Protein AF-A0A970ZTR5-F1 (afdb_monomer_lite)

Sequence (279 aa):
MRFYRASGAMVVERVARQQRYSVKLWQFEMLARFDGTETFEGVAKEVYRLQPGGFTAMGLLNFYHWLYTEDLVLCECESIFELAGETEDGEETSAPARAAERPWWSDPRVVRGAKIAAAIVFSLSVFRLVYITAPILEPPVGRLQAAVQKIFRQSEAGVSHGELARAAEEPVVEKVSLAAKVDAAPSSRASVPEAPATPEDPSSSSPVDAETTQSAPTEEAASRDGGDIRSIETLRVQLEECRIRRDEFYLQNDEEGYRREVHRMTRLAKEIGDIENRL

Foldseek 3Di:
DDWDADPNFIWDADVVVRDIDTDQPLLVQLVVPPPVPDDSVRSNVVSCVVPPPSDDPLLSVVSVVVCVVVVVDDPPPVPPPPPPDPPPDDDDDDDDDDPDPPPPCPPVVNVVVVVVVVVVVVVVVVVVVCVVCVVVVDPPVVVVVVVVVVVVVVVVPDDPPDDDDDDDDDDDDDDDDDDDDDDDDDDDDDDDDDDDDDDDDDDDDDDDDDDDDDDDDDDDPDDVPPVLVVVLVVLVVVLVVLVVQLVVCVSVVPPVSNVVSVVVNVVSVVVSVVSVVVD

Structure (mmCIF, N/CA/C/O backbone):
data_AF-A0A970ZTR5-F1
#
_entry.id   AF-A0A970ZTR5-F1
#
loop_
_atom_site.group_PDB
_atom_site.id
_atom_site.type_symbol
_atom_site.label_atom_id
_atom_site.label_alt_id
_atom_site.label_comp_id
_atom_site.label_asym_id
_atom_site.label_entity_id
_atom_site.label_seq_id
_atom_site.pdbx_PDB_ins_code
_atom_site.Cartn_x
_atom_site.Cartn_y
_atom_site.Cartn_z
_atom_site.occupancy
_atom_site.B_iso_or_equiv
_atom_site.auth_seq_id
_atom_site.auth_comp_id
_atom_site.auth_asym_id
_atom_site.auth_atom_id
_atom_site.pdbx_PDB_model_num
ATOM 1 N N . MET A 1 1 ? -11.405 4.161 -14.779 1.00 88.69 1 MET A N 1
ATOM 2 C CA . MET A 1 1 ? -11.626 5.136 -13.681 1.00 88.69 1 MET A CA 1
ATOM 3 C C . MET A 1 1 ? -12.057 6.474 -14.269 1.00 88.69 1 MET A C 1
ATOM 5 O O . MET A 1 1 ? -11.914 6.644 -15.474 1.00 88.69 1 MET A O 1
ATOM 9 N N . ARG A 1 2 ? -12.621 7.392 -13.475 1.00 93.50 2 ARG A N 1
ATOM 10 C CA . ARG A 1 2 ? -12.891 8.776 -13.903 1.00 93.50 2 ARG A CA 1
ATOM 11 C C . ARG A 1 2 ? -11.950 9.730 -13.179 1.00 93.50 2 ARG A C 1
ATOM 13 O O . ARG A 1 2 ? -11.704 9.551 -11.992 1.00 93.50 2 ARG A O 1
ATOM 20 N N . PHE A 1 3 ? -11.460 10.734 -13.894 1.00 94.75 3 PHE A N 1
ATOM 21 C CA . PHE A 1 3 ? -10.534 11.731 -13.370 1.00 94.75 3 PHE A CA 1
ATOM 22 C C . PHE A 1 3 ? -11.159 13.113 -13.499 1.00 94.75 3 PHE A C 1
ATOM 24 O O . PHE A 1 3 ? -11.667 13.461 -14.565 1.00 94.75 3 PHE A O 1
ATOM 31 N N . TYR A 1 4 ? -11.132 13.899 -12.430 1.00 95.38 4 TYR A N 1
ATOM 32 C CA . TYR A 1 4 ? -11.574 15.289 -12.466 1.00 95.38 4 TYR A CA 1
ATOM 33 C C . TYR A 1 4 ? -10.854 16.113 -11.402 1.00 95.38 4 TYR A C 1
ATOM 35 O O . TYR A 1 4 ? -10.314 15.590 -10.427 1.00 95.38 4 TYR A O 1
ATOM 43 N N . ARG A 1 5 ? -10.839 17.431 -11.600 1.00 95.44 5 ARG A N 1
ATOM 44 C CA . ARG A 1 5 ? -10.239 18.376 -10.660 1.00 95.44 5 ARG A CA 1
ATOM 45 C C . ARG A 1 5 ? -11.323 18.927 -9.739 1.00 95.44 5 ARG A C 1
ATOM 47 O O . ARG A 1 5 ? -12.305 19.480 -10.224 1.00 95.44 5 ARG A O 1
ATOM 54 N N . ALA A 1 6 ? -11.142 18.789 -8.429 1.00 94.19 6 ALA A N 1
ATOM 55 C CA . ALA A 1 6 ? -12.054 19.322 -7.419 1.00 94.19 6 ALA A CA 1
ATOM 56 C C . ALA A 1 6 ? -11.251 20.089 -6.365 1.00 94.19 6 ALA A C 1
ATOM 58 O O . ALA A 1 6 ? -10.284 19.566 -5.818 1.00 94.19 6 ALA A O 1
ATOM 59 N N . SER A 1 7 ? -11.627 21.345 -6.107 1.00 92.44 7 SER A N 1
ATOM 60 C CA . SER A 1 7 ? -10.988 22.194 -5.084 1.00 92.44 7 SER A CA 1
ATOM 61 C C . SER A 1 7 ? -9.461 22.299 -5.218 1.00 92.44 7 SER A C 1
ATOM 63 O O . SER A 1 7 ? -8.732 22.309 -4.233 1.00 92.44 7 SER A O 1
ATOM 65 N N . GLY A 1 8 ? -8.956 22.326 -6.456 1.00 90.94 8 GLY A N 1
ATOM 66 C CA . GLY A 1 8 ? -7.520 22.396 -6.743 1.00 90.94 8 GLY A CA 1
ATOM 67 C C . GLY A 1 8 ? -6.772 21.059 -6.671 1.00 90.94 8 GLY A C 1
ATOM 68 O O . GLY A 1 8 ? -5.688 20.979 -7.248 1.00 90.94 8 GLY A O 1
ATOM 69 N N . ALA A 1 9 ? -7.360 20.016 -6.080 1.00 93.44 9 ALA A N 1
ATOM 70 C CA . ALA A 1 9 ? -6.810 18.663 -6.029 1.00 93.44 9 ALA A CA 1
ATOM 71 C C . ALA A 1 9 ? -7.290 17.799 -7.210 1.00 93.44 9 ALA A C 1
ATOM 73 O O . ALA A 1 9 ? -8.360 18.031 -7.786 1.00 93.44 9 ALA A O 1
ATOM 74 N N . MET A 1 10 ? -6.492 16.792 -7.573 1.00 96.12 10 MET A N 1
ATOM 75 C CA . MET A 1 10 ? -6.888 15.772 -8.543 1.00 96.12 10 MET A CA 1
ATOM 76 C C . MET A 1 10 ? -7.633 14.659 -7.814 1.00 96.12 10 MET A C 1
ATOM 78 O O . MET A 1 10 ? -7.123 14.096 -6.847 1.00 96.12 10 MET A O 1
ATOM 82 N N . VAL A 1 11 ? -8.843 14.349 -8.273 1.00 95.88 11 VAL A N 1
ATOM 83 C CA . VAL A 1 11 ? -9.680 13.298 -7.695 1.00 95.88 11 VAL A CA 1
ATOM 84 C C . VAL A 1 11 ? -9.866 12.181 -8.712 1.00 95.88 11 VAL A C 1
ATOM 86 O O . VAL A 1 11 ? -10.195 12.420 -9.877 1.00 95.88 11 VAL A O 1
ATOM 89 N N . VAL A 1 12 ? -9.658 10.951 -8.250 1.00 94.44 12 VAL A N 1
ATOM 90 C CA . VAL A 1 12 ? -9.913 9.722 -9.002 1.00 94.44 12 VAL A CA 1
ATOM 91 C C . VAL A 1 12 ? -11.167 9.074 -8.442 1.00 94.44 12 VAL A C 1
ATOM 93 O O . VAL A 1 12 ? -11.228 8.759 -7.256 1.00 94.44 12 VAL A O 1
ATOM 96 N N . GLU A 1 13 ? -12.170 8.861 -9.289 1.00 95.06 13 GLU A N 1
ATOM 97 C CA . GLU A 1 13 ? -13.408 8.179 -8.924 1.00 95.06 13 GLU A CA 1
ATOM 98 C C . GLU A 1 13 ? -13.473 6.790 -9.568 1.00 95.06 13 GLU A C 1
ATOM 100 O O . GLU A 1 13 ? -13.436 6.615 -10.798 1.00 95.06 13 GLU A O 1
ATOM 105 N N . ARG A 1 14 ? -13.609 5.773 -8.716 1.00 93.38 14 ARG A N 1
ATOM 106 C CA . ARG A 1 14 ? -13.868 4.395 -9.125 1.00 93.38 14 ARG A CA 1
ATOM 107 C C . ARG A 1 14 ? -15.373 4.193 -9.257 1.00 93.38 14 ARG A C 1
ATOM 109 O O . ARG A 1 14 ? -16.057 3.886 -8.286 1.00 93.38 14 ARG A O 1
ATOM 116 N N . VAL A 1 15 ? -15.875 4.314 -10.487 1.00 92.94 15 VAL A N 1
ATOM 117 C CA . VAL A 1 15 ? -17.316 4.260 -10.814 1.00 92.94 15 VAL A CA 1
ATOM 118 C C . VAL A 1 15 ? -18.018 3.026 -10.235 1.00 92.94 15 VAL A C 1
ATOM 120 O O . VAL A 1 15 ? -19.118 3.151 -9.711 1.00 92.94 15 VAL A O 1
ATOM 123 N N . ALA A 1 16 ? -17.368 1.858 -10.266 1.00 92.75 16 ALA A N 1
ATOM 124 C CA . ALA A 1 16 ? -17.952 0.606 -9.782 1.00 92.75 16 ALA A CA 1
ATOM 125 C C . ALA A 1 16 ? -18.294 0.617 -8.280 1.00 92.75 16 ALA A C 1
ATOM 127 O O . ALA A 1 16 ? -19.265 -0.011 -7.876 1.00 92.75 16 ALA A O 1
ATOM 128 N N . ARG A 1 17 ? -17.507 1.326 -7.458 1.00 93.25 17 ARG A N 1
ATOM 129 C CA . ARG A 1 17 ? -17.675 1.382 -5.993 1.00 93.25 17 ARG A CA 1
ATOM 130 C C . ARG A 1 17 ? -18.094 2.762 -5.480 1.00 93.25 17 ARG A C 1
ATOM 132 O O . ARG A 1 17 ? -18.236 2.934 -4.279 1.00 93.25 17 ARG A O 1
ATOM 139 N N . GLN A 1 18 ? -18.235 3.747 -6.372 1.00 94.25 18 GLN A N 1
ATOM 140 C CA . GLN A 1 18 ? -18.420 5.167 -6.034 1.00 94.25 18 GLN A CA 1
ATOM 141 C C . GLN A 1 18 ? -17.376 5.709 -5.034 1.00 94.25 18 GLN A C 1
ATOM 143 O O . GLN A 1 18 ? -17.626 6.671 -4.312 1.00 94.25 18 GLN A O 1
ATOM 148 N N . GLN A 1 19 ? -16.186 5.105 -4.995 1.00 94.88 19 GLN A N 1
ATOM 149 C CA . GLN A 1 19 ? -15.089 5.538 -4.132 1.00 94.88 19 GLN A CA 1
ATOM 150 C C . GLN A 1 19 ? -14.298 6.652 -4.810 1.00 94.88 19 GLN A C 1
ATOM 152 O O . GLN A 1 19 ? -14.047 6.602 -6.018 1.00 94.88 19 GLN A O 1
ATOM 157 N N . ARG A 1 20 ? -13.905 7.652 -4.020 1.00 94.88 20 ARG A N 1
ATOM 158 C CA . ARG A 1 20 ? -13.157 8.824 -4.473 1.00 94.88 20 ARG A CA 1
ATOM 159 C C . ARG A 1 20 ? -11.847 8.907 -3.715 1.00 94.88 20 ARG A C 1
ATOM 161 O O . ARG A 1 20 ? -11.844 8.861 -2.490 1.00 94.88 20 ARG A O 1
ATOM 168 N N . TYR A 1 21 ? -10.761 9.078 -4.452 1.00 94.88 21 TYR A N 1
ATOM 169 C CA . TYR A 1 21 ? -9.418 9.197 -3.904 1.00 94.88 21 TYR A CA 1
ATOM 170 C C . TYR A 1 21 ? -8.839 10.546 -4.311 1.00 94.88 21 TYR A C 1
ATOM 172 O O . TYR A 1 21 ? -8.887 10.915 -5.485 1.00 94.88 21 TYR A O 1
ATOM 180 N N . SER A 1 22 ? -8.300 11.283 -3.343 1.00 95.88 22 SER A N 1
ATOM 181 C CA . SER A 1 22 ? -7.478 12.460 -3.621 1.00 95.88 22 SER A CA 1
ATOM 182 C C . SER A 1 22 ? -6.071 11.982 -3.954 1.00 95.88 22 SER A C 1
ATOM 184 O O . SER A 1 22 ? -5.451 11.294 -3.143 1.00 95.88 22 SER A O 1
ATOM 186 N N . VAL A 1 23 ? -5.581 12.304 -5.149 1.00 96.12 23 VAL A N 1
ATOM 187 C CA . VAL A 1 23 ? -4.266 11.864 -5.623 1.00 96.12 23 VAL A CA 1
ATOM 188 C C . VAL A 1 23 ? -3.360 13.054 -5.901 1.00 96.12 23 VAL A C 1
ATOM 190 O O . VAL A 1 23 ? -3.796 14.131 -6.319 1.00 96.12 23 VAL A O 1
ATOM 193 N N . LYS A 1 24 ? -2.061 12.852 -5.686 1.00 96.31 24 LYS A N 1
ATOM 194 C CA . LYS A 1 24 ? -1.026 13.811 -6.081 1.00 96.31 24 LYS A CA 1
ATOM 195 C C . LYS A 1 24 ? -0.915 13.863 -7.605 1.00 96.31 24 LYS A C 1
ATOM 197 O O . LYS A 1 24 ? -1.268 12.914 -8.302 1.00 96.31 24 LYS A O 1
ATOM 202 N N . LEU A 1 25 ? -0.360 14.958 -8.125 1.00 95.88 25 LEU A N 1
ATOM 203 C CA . LEU A 1 25 ? -0.227 15.163 -9.569 1.00 95.88 25 LEU A CA 1
ATOM 204 C C . LEU A 1 25 ? 0.551 14.027 -10.254 1.00 95.88 25 LEU A C 1
ATOM 206 O O . LEU A 1 25 ? 0.078 13.481 -11.241 1.00 95.88 25 LEU A O 1
ATOM 210 N N . TRP A 1 26 ? 1.690 13.608 -9.698 1.00 96.62 26 TRP A N 1
ATOM 211 C CA . TRP A 1 26 ? 2.477 12.509 -10.268 1.00 96.62 26 TRP A CA 1
ATOM 212 C C . TRP A 1 26 ? 1.740 11.158 -10.234 1.00 96.62 26 TRP A C 1
ATOM 214 O O . TRP A 1 26 ? 1.926 10.342 -11.129 1.00 96.62 26 TRP A O 1
ATOM 224 N N . GLN A 1 27 ? 0.882 10.918 -9.233 1.00 96.81 27 GLN A N 1
ATOM 225 C CA . GLN A 1 27 ? 0.066 9.699 -9.148 1.00 96.81 27 GLN A CA 1
ATOM 226 C C . GLN A 1 27 ? -1.011 9.696 -10.231 1.00 96.81 27 GLN A C 1
ATOM 228 O O . GLN A 1 27 ? -1.277 8.663 -10.838 1.00 96.81 27 GLN A O 1
ATOM 233 N N . PHE A 1 28 ? -1.612 10.860 -10.494 1.00 95.94 28 PHE A N 1
ATOM 234 C CA . PHE A 1 28 ? -2.523 11.038 -11.617 1.00 95.94 28 PHE A CA 1
ATOM 235 C C . PHE A 1 28 ? -1.818 10.786 -12.957 1.00 95.94 28 PHE A C 1
ATOM 237 O O . PHE A 1 28 ? -2.338 10.024 -13.761 1.00 95.94 28 PHE A O 1
ATOM 244 N N . GLU A 1 29 ? -0.629 11.358 -13.172 1.00 96.38 29 GLU A N 1
ATOM 245 C CA . GLU A 1 29 ? 0.156 11.142 -14.399 1.00 96.38 29 GLU A CA 1
ATOM 246 C C . GLU A 1 29 ? 0.514 9.663 -14.600 1.00 96.38 29 GLU A C 1
ATOM 248 O O . GLU A 1 29 ? 0.365 9.138 -15.700 1.00 96.38 29 GLU A O 1
ATOM 253 N N . MET A 1 30 ? 0.914 8.966 -13.530 1.00 96.12 30 MET A N 1
ATOM 254 C CA . MET A 1 30 ? 1.129 7.514 -13.551 1.00 96.12 30 MET A CA 1
ATOM 255 C C . MET A 1 30 ? -0.142 6.763 -13.979 1.00 96.12 30 MET A C 1
ATOM 257 O O . MET A 1 30 ? -0.101 5.953 -14.898 1.00 96.12 30 MET A O 1
ATOM 261 N N . LEU A 1 31 ? -1.285 7.055 -13.345 1.00 95.00 31 LEU A N 1
ATOM 262 C CA . LEU A 1 31 ? -2.569 6.412 -13.657 1.00 95.00 31 LEU A CA 1
ATOM 263 C C . LEU A 1 31 ? -3.061 6.703 -15.076 1.00 95.00 31 LEU A C 1
ATOM 265 O O . LEU A 1 31 ? -3.690 5.844 -15.683 1.00 95.00 31 LEU A O 1
ATOM 269 N N . ALA A 1 32 ? -2.811 7.907 -15.588 1.00 93.81 32 ALA A N 1
ATOM 270 C CA . ALA A 1 32 ? -3.215 8.312 -16.929 1.00 93.81 32 ALA A CA 1
ATOM 271 C C . ALA A 1 32 ? -2.405 7.604 -18.025 1.00 93.81 32 ALA A C 1
ATOM 273 O O . ALA A 1 32 ? -2.892 7.465 -19.144 1.00 93.81 32 ALA A O 1
ATOM 274 N N . ARG A 1 33 ? -1.185 7.164 -17.699 1.00 94.12 33 ARG A N 1
ATOM 275 C CA . ARG A 1 33 ? -0.264 6.475 -18.612 1.00 94.12 33 ARG A CA 1
ATOM 276 C C . ARG A 1 33 ? -0.329 4.956 -18.527 1.00 94.12 33 ARG A C 1
ATOM 278 O O . ARG A 1 33 ? 0.221 4.297 -19.396 1.00 94.12 33 ARG A O 1
ATOM 285 N N . PHE A 1 34 ? -1.003 4.394 -17.521 1.00 91.25 34 PHE A N 1
ATOM 286 C CA . PHE A 1 34 ? -1.243 2.954 -17.476 1.00 91.25 34 PHE A CA 1
ATOM 287 C C . PHE A 1 34 ? -2.239 2.536 -18.554 1.00 91.25 34 PHE A C 1
ATOM 289 O O . PHE A 1 34 ? -3.453 2.570 -18.360 1.00 91.25 34 PHE A O 1
ATOM 296 N N . ASP A 1 35 ? -1.693 2.119 -19.688 1.00 87.75 35 ASP A N 1
ATOM 297 C CA . ASP A 1 35 ? -2.408 1.549 -20.826 1.00 87.75 35 ASP A CA 1
ATOM 298 C C . ASP A 1 35 ? -2.352 0.009 -20.856 1.00 87.75 35 ASP A C 1
ATOM 300 O O . ASP A 1 35 ? -3.060 -0.621 -21.639 1.00 87.75 35 ASP A O 1
ATOM 304 N N . GLY A 1 36 ? -1.539 -0.592 -19.980 1.00 86.88 36 GLY A N 1
ATOM 305 C CA . GLY A 1 36 ? -1.302 -2.034 -19.907 1.00 86.88 36 GLY A CA 1
ATOM 306 C C . GLY A 1 36 ? -0.236 -2.547 -20.878 1.00 86.88 36 GLY A C 1
ATOM 307 O O . GLY A 1 36 ? 0.019 -3.746 -20.893 1.00 86.88 36 GLY A O 1
ATOM 308 N N . THR A 1 37 ? 0.391 -1.675 -21.673 1.00 89.88 37 THR A N 1
ATOM 309 C CA . THR A 1 37 ? 1.489 -2.052 -22.575 1.00 89.88 37 THR A CA 1
ATOM 310 C C . THR A 1 37 ? 2.850 -1.776 -21.947 1.00 89.88 37 THR A C 1
ATOM 312 O O . THR A 1 37 ? 3.782 -2.566 -22.105 1.00 89.88 37 THR A O 1
ATOM 315 N N . GLU A 1 38 ? 2.960 -0.686 -21.188 1.00 90.56 38 GLU A N 1
ATOM 316 C CA . GLU A 1 38 ? 4.196 -0.313 -20.514 1.00 90.56 38 GLU A CA 1
ATOM 317 C C . GLU A 1 38 ? 4.311 -0.914 -19.111 1.00 90.56 38 GLU A C 1
ATOM 319 O O . GLU A 1 38 ? 3.339 -1.067 -18.367 1.00 90.56 38 GLU A O 1
ATOM 324 N N . THR A 1 39 ? 5.547 -1.216 -18.710 1.00 91.31 39 THR A N 1
ATOM 325 C CA . THR A 1 39 ? 5.824 -1.679 -17.350 1.00 91.31 39 THR A CA 1
ATOM 326 C C . THR A 1 39 ? 5.692 -0.535 -16.348 1.00 91.31 39 THR A C 1
ATOM 328 O O . THR A 1 39 ? 5.982 0.626 -16.648 1.00 91.31 39 THR A O 1
ATOM 331 N N . PHE A 1 40 ? 5.338 -0.872 -15.104 1.00 92.44 40 PHE A N 1
ATOM 332 C CA . PHE A 1 40 ? 5.256 0.092 -14.001 1.00 92.44 40 PHE A CA 1
ATOM 333 C C . PHE A 1 40 ? 6.540 0.922 -13.840 1.00 92.44 40 PHE A C 1
ATOM 335 O O . PHE A 1 40 ? 6.487 2.132 -13.618 1.00 92.44 40 PHE A O 1
ATOM 342 N N . GLU A 1 41 ? 7.701 0.282 -13.991 1.00 94.00 41 GLU A N 1
ATOM 343 C CA . GLU A 1 41 ? 9.000 0.952 -13.918 1.00 94.00 41 GLU A CA 1
ATOM 344 C C . GLU A 1 41 ? 9.232 1.911 -15.097 1.00 94.00 41 GLU A C 1
ATOM 346 O O . GLU A 1 41 ? 9.783 2.998 -14.902 1.00 94.00 41 GLU A O 1
ATOM 351 N N . GLY A 1 42 ? 8.803 1.527 -16.304 1.00 95.56 42 GLY A N 1
ATOM 352 C CA . GLY A 1 42 ? 8.871 2.367 -17.499 1.00 95.56 42 GLY A CA 1
ATOM 353 C C . GLY A 1 42 ? 8.105 3.670 -17.299 1.00 95.56 42 GLY A C 1
ATOM 354 O O . GLY A 1 42 ? 8.707 4.747 -17.332 1.00 95.56 42 GLY A O 1
ATOM 355 N N . VAL A 1 43 ? 6.821 3.561 -16.948 1.00 96.56 43 VAL A N 1
ATOM 356 C CA . VAL A 1 43 ? 5.950 4.717 -16.685 1.00 96.56 43 VAL A CA 1
ATOM 357 C C . VAL A 1 43 ? 6.520 5.595 -15.567 1.00 96.56 43 VAL A C 1
ATOM 359 O O . VAL A 1 43 ? 6.601 6.818 -15.711 1.00 96.56 43 VAL A O 1
ATOM 362 N N . ALA A 1 44 ? 6.996 4.992 -14.470 1.00 96.62 44 ALA A N 1
ATOM 363 C CA . ALA A 1 44 ? 7.588 5.734 -13.358 1.00 96.62 44 ALA A CA 1
ATOM 364 C C . ALA A 1 44 ? 8.827 6.539 -13.780 1.00 96.62 44 ALA A C 1
ATOM 366 O O . ALA A 1 44 ? 8.967 7.702 -13.395 1.00 96.62 44 ALA A O 1
ATOM 367 N N . LYS A 1 45 ? 9.712 5.963 -14.605 1.00 97.38 45 LYS A N 1
ATOM 368 C CA . LYS A 1 45 ? 10.889 6.668 -15.139 1.00 97.38 45 LYS A CA 1
ATOM 369 C C . LYS A 1 45 ? 10.492 7.871 -15.987 1.00 97.38 45 LYS A C 1
ATOM 371 O O . LYS A 1 45 ? 11.134 8.917 -15.888 1.00 97.38 45 LYS A O 1
ATOM 376 N N . GLU A 1 46 ? 9.449 7.754 -16.800 1.00 97.19 46 GLU A N 1
ATOM 377 C CA . GLU A 1 46 ? 8.981 8.878 -17.606 1.00 97.19 46 GLU A CA 1
ATOM 378 C C . GLU A 1 46 ? 8.359 9.993 -16.766 1.00 97.19 46 GLU A C 1
ATOM 380 O O . GLU A 1 46 ? 8.698 11.165 -16.942 1.00 97.19 46 GLU A O 1
ATOM 385 N N . VAL A 1 47 ? 7.495 9.638 -15.812 1.00 97.50 47 VAL A N 1
ATOM 386 C CA . VAL A 1 47 ? 6.870 10.615 -14.910 1.00 97.50 47 VAL A CA 1
ATOM 387 C C . VAL A 1 47 ? 7.937 11.321 -14.071 1.00 97.50 47 VAL A C 1
ATOM 389 O O . VAL A 1 47 ? 7.863 12.535 -13.883 1.00 97.50 47 VAL A O 1
ATOM 392 N N . TYR A 1 48 ? 8.984 10.610 -13.641 1.00 97.44 48 TYR A N 1
ATOM 393 C CA . TYR A 1 48 ? 10.117 11.216 -12.940 1.00 97.44 48 TYR A CA 1
ATOM 394 C C . TYR A 1 48 ? 10.887 12.222 -13.808 1.00 97.44 48 TYR A C 1
ATOM 396 O O . TYR A 1 48 ? 11.335 13.249 -13.304 1.00 97.44 48 TYR A O 1
ATOM 404 N N . ARG A 1 49 ? 11.029 11.967 -15.118 1.00 97.56 49 ARG A N 1
ATOM 405 C CA . ARG A 1 49 ? 11.650 12.930 -16.048 1.00 97.56 49 ARG A CA 1
ATOM 406 C C . ARG A 1 49 ? 10.815 14.200 -16.198 1.00 97.56 49 ARG A C 1
ATOM 408 O O . ARG A 1 49 ? 11.389 15.276 -16.330 1.00 97.56 49 ARG A O 1
ATOM 415 N N . LEU A 1 50 ? 9.487 14.082 -16.171 1.00 96.94 50 LEU A N 1
ATOM 416 C CA . LEU A 1 50 ? 8.584 15.233 -16.234 1.00 96.94 50 LEU A CA 1
ATOM 417 C C . LEU A 1 50 ? 8.539 16.026 -14.929 1.00 96.94 50 LEU A C 1
ATOM 419 O O . LEU A 1 50 ? 8.421 17.249 -14.956 1.00 96.94 50 LEU A O 1
ATOM 423 N N . GLN A 1 51 ? 8.617 15.337 -13.791 1.00 95.69 51 GLN A N 1
ATOM 424 C CA . GLN A 1 51 ? 8.559 15.939 -12.461 1.00 95.69 51 GLN A CA 1
ATOM 425 C C . GLN A 1 51 ? 9.709 15.411 -11.594 1.00 95.69 51 GLN A C 1
ATOM 427 O O . GLN A 1 51 ? 9.489 14.554 -10.729 1.00 95.69 51 GLN A O 1
ATOM 432 N N . PRO A 1 52 ? 10.943 15.914 -11.796 1.00 95.88 52 PRO A N 1
ATOM 433 C CA . PRO A 1 52 ? 12.088 15.504 -10.994 1.00 95.88 52 PRO A CA 1
ATOM 434 C C . PRO A 1 52 ? 11.834 15.805 -9.516 1.00 95.88 52 PRO A C 1
ATOM 436 O O . PRO A 1 52 ? 11.513 16.933 -9.146 1.00 95.88 52 PRO A O 1
ATOM 439 N N . GLY A 1 53 ? 11.947 14.783 -8.667 1.00 94.94 53 GLY A N 1
ATOM 440 C CA . GLY A 1 53 ? 11.642 14.904 -7.237 1.00 94.94 53 GLY A CA 1
ATOM 441 C C . GLY A 1 53 ? 10.147 14.919 -6.892 1.00 94.94 53 GLY A C 1
ATOM 442 O O . GLY A 1 53 ? 9.804 15.113 -5.729 1.00 94.94 53 GLY A O 1
ATOM 443 N N . GLY A 1 54 ? 9.251 14.670 -7.857 1.00 92.94 54 GLY A N 1
ATOM 444 C CA . GLY A 1 54 ? 7.807 14.566 -7.611 1.00 92.94 54 GLY A CA 1
ATOM 445 C C . GLY A 1 54 ? 7.431 13.418 -6.666 1.00 92.94 54 GLY A C 1
ATOM 446 O O . GLY A 1 54 ? 6.424 13.496 -5.959 1.00 92.94 54 GLY A O 1
ATOM 447 N N . PHE A 1 55 ? 8.265 12.378 -6.603 1.00 96.69 55 PHE A N 1
ATOM 448 C CA . PHE A 1 55 ? 8.129 11.267 -5.669 1.00 96.69 55 PHE A CA 1
ATOM 449 C C . PHE A 1 55 ? 9.487 10.716 -5.218 1.00 96.69 55 PHE A C 1
ATOM 451 O O . PHE A 1 55 ? 10.510 10.877 -5.884 1.00 96.69 55 PHE A O 1
ATOM 458 N N . THR A 1 56 ? 9.474 10.041 -4.069 1.00 97.06 56 THR A N 1
ATOM 459 C CA . THR A 1 56 ? 10.598 9.263 -3.531 1.00 97.06 56 THR A CA 1
ATOM 460 C C . THR A 1 56 ? 10.422 7.781 -3.869 1.00 97.06 56 THR A C 1
ATOM 462 O O . THR A 1 56 ? 9.317 7.347 -4.199 1.00 97.06 56 THR A O 1
ATOM 465 N N . ALA A 1 57 ? 11.481 6.975 -3.735 1.00 94.56 57 ALA A N 1
ATOM 466 C CA . ALA A 1 57 ? 11.387 5.521 -3.911 1.00 94.56 57 ALA A CA 1
ATOM 467 C C . ALA A 1 57 ? 10.329 4.892 -2.981 1.00 94.56 57 ALA A C 1
ATOM 469 O O . ALA A 1 57 ? 9.551 4.042 -3.407 1.00 94.56 57 ALA A O 1
ATOM 470 N N . MET A 1 58 ? 10.244 5.375 -1.736 1.00 93.81 58 MET A N 1
ATOM 471 C CA . MET A 1 58 ? 9.236 4.924 -0.774 1.00 93.81 58 MET A CA 1
ATOM 472 C C . MET A 1 58 ? 7.821 5.357 -1.169 1.00 93.81 58 MET A C 1
ATOM 474 O O . MET A 1 58 ? 6.888 4.562 -1.113 1.00 93.81 58 MET A O 1
ATOM 478 N N . GLY A 1 59 ? 7.658 6.596 -1.646 1.00 95.31 59 GLY A N 1
ATOM 479 C CA . GLY A 1 59 ? 6.372 7.082 -2.147 1.00 95.31 59 GLY A CA 1
ATOM 480 C C . GLY A 1 59 ? 5.865 6.278 -3.346 1.00 95.31 59 GLY A C 1
ATOM 481 O O . GLY A 1 59 ? 4.671 5.994 -3.429 1.00 95.31 59 GLY A O 1
ATOM 482 N N . LEU A 1 60 ? 6.769 5.866 -4.240 1.00 96.38 60 LEU A N 1
ATOM 483 C CA . LEU A 1 60 ? 6.443 5.011 -5.379 1.00 96.38 60 LEU A CA 1
ATOM 484 C C . LEU A 1 60 ? 6.017 3.604 -4.931 1.00 96.38 60 LEU A C 1
ATOM 486 O O . LEU A 1 60 ? 5.020 3.087 -5.432 1.00 96.38 60 LEU A O 1
ATOM 490 N N . LEU A 1 61 ? 6.721 3.016 -3.958 1.00 94.00 61 LEU A N 1
ATOM 491 C CA . LEU A 1 61 ? 6.376 1.711 -3.387 1.00 94.00 61 LEU A CA 1
ATOM 492 C C . LEU A 1 61 ? 5.010 1.735 -2.685 1.00 94.00 61 LEU A C 1
ATOM 494 O O . LEU A 1 61 ? 4.180 0.863 -2.927 1.00 94.00 61 LEU A O 1
ATOM 498 N N . ASN A 1 62 ? 4.746 2.759 -1.870 1.00 95.12 62 ASN A N 1
ATOM 499 C CA . ASN A 1 62 ? 3.456 2.931 -1.195 1.00 95.12 62 ASN A CA 1
ATOM 500 C C . ASN A 1 62 ? 2.313 3.091 -2.203 1.00 95.12 62 ASN A C 1
ATOM 502 O O . ASN A 1 62 ? 1.230 2.539 -2.017 1.00 95.12 62 ASN A O 1
ATOM 506 N N . PHE A 1 63 ? 2.558 3.815 -3.296 1.00 96.00 63 PHE A N 1
ATOM 507 C CA . PHE A 1 63 ? 1.586 3.961 -4.371 1.00 96.00 63 PHE A CA 1
ATOM 508 C C . PHE A 1 63 ? 1.328 2.642 -5.106 1.00 96.00 63 PHE A C 1
ATOM 510 O O . PHE A 1 63 ? 0.172 2.299 -5.337 1.00 96.00 63 PHE A O 1
ATOM 517 N N . TYR A 1 64 ? 2.373 1.866 -5.402 1.00 94.44 64 TYR A N 1
ATOM 518 C CA . TYR A 1 64 ? 2.229 0.524 -5.968 1.00 94.44 64 TYR A CA 1
ATOM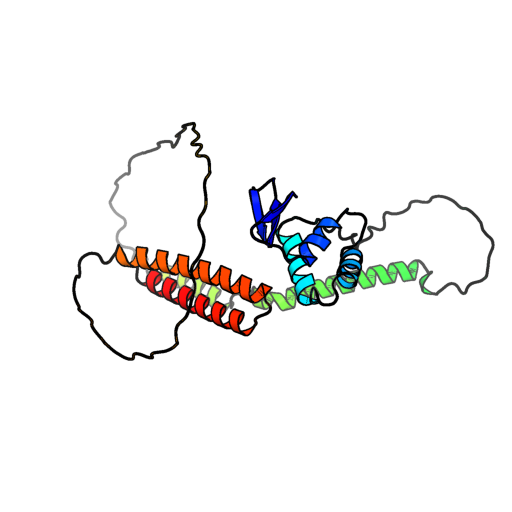 519 C C . TYR A 1 64 ? 1.407 -0.398 -5.052 1.00 94.44 64 TYR A C 1
ATOM 521 O O . TYR A 1 64 ? 0.464 -1.046 -5.500 1.00 94.44 64 TYR A O 1
ATOM 529 N N . HIS A 1 65 ? 1.704 -0.402 -3.750 1.00 93.12 65 HIS A N 1
ATOM 530 C CA . HIS A 1 65 ? 0.953 -1.185 -2.769 1.00 93.12 65 HIS A CA 1
ATOM 531 C C . HIS A 1 65 ? -0.524 -0.770 -2.698 1.00 93.12 65 HIS A C 1
ATOM 533 O O . HIS A 1 65 ? -1.405 -1.624 -2.596 1.00 93.12 65 HIS A O 1
ATOM 539 N N . TRP A 1 66 ? -0.814 0.532 -2.782 1.00 94.69 66 TRP A N 1
ATOM 540 C CA . TRP A 1 66 ? -2.185 1.038 -2.846 1.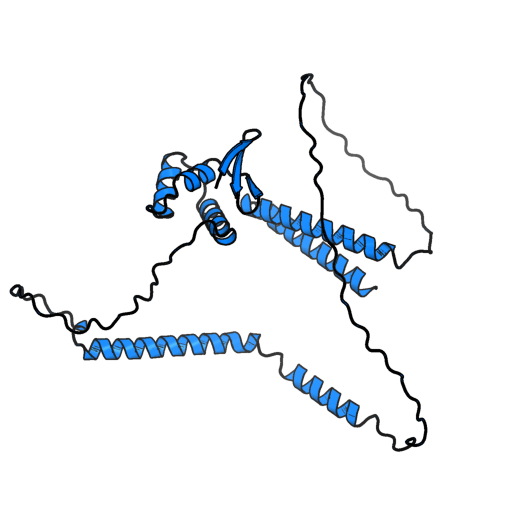00 94.69 66 TRP A CA 1
ATOM 541 C C . TRP A 1 66 ? -2.921 0.550 -4.101 1.00 94.69 66 TRP A C 1
ATOM 543 O O . TRP A 1 66 ? -4.037 0.049 -3.982 1.00 94.69 66 TRP A O 1
ATOM 553 N N . LEU A 1 67 ? -2.290 0.608 -5.282 1.00 93.62 67 LEU A N 1
ATOM 554 C CA . LEU A 1 67 ? -2.874 0.089 -6.527 1.00 93.62 67 LEU A CA 1
ATOM 555 C C . LEU A 1 67 ? -3.223 -1.400 -6.427 1.00 93.62 67 LEU A C 1
ATOM 557 O O . LEU A 1 67 ? -4.280 -1.812 -6.905 1.00 93.62 67 LEU A O 1
ATOM 561 N N . TYR A 1 68 ? -2.350 -2.182 -5.791 1.00 91.25 68 TYR A N 1
ATOM 562 C CA . TYR A 1 68 ? -2.560 -3.608 -5.559 1.00 91.25 68 TYR A CA 1
ATOM 563 C C . TYR A 1 68 ? -3.693 -3.868 -4.554 1.00 91.25 68 TYR A C 1
ATOM 565 O O . TYR A 1 68 ? -4.596 -4.654 -4.821 1.00 91.25 68 TYR A O 1
ATOM 573 N N . THR A 1 69 ? -3.688 -3.168 -3.416 1.00 91.31 69 THR A N 1
ATOM 574 C CA . THR A 1 69 ? -4.697 -3.329 -2.350 1.00 91.31 69 THR A CA 1
ATOM 575 C C . THR A 1 69 ? -6.098 -2.967 -2.837 1.00 91.31 69 THR A C 1
ATOM 577 O O . THR A 1 69 ? -7.081 -3.613 -2.480 1.00 91.31 69 THR A O 1
ATOM 580 N N . GLU A 1 70 ? -6.193 -1.939 -3.676 1.00 90.12 70 GLU A N 1
ATOM 581 C CA . GLU A 1 70 ? -7.455 -1.500 -4.260 1.00 90.12 70 GLU A CA 1
ATOM 582 C C . GLU A 1 70 ? -7.862 -2.309 -5.499 1.00 90.12 70 GLU A C 1
ATOM 584 O O . GLU A 1 70 ? -8.921 -2.034 -6.070 1.00 90.12 70 GLU A O 1
ATOM 589 N N . ASP A 1 71 ? -7.080 -3.313 -5.909 1.00 89.56 71 ASP A N 1
ATOM 590 C CA . ASP A 1 71 ? -7.351 -4.133 -7.095 1.00 89.56 71 ASP A CA 1
ATOM 591 C C . ASP A 1 71 ? -7.569 -3.246 -8.341 1.00 89.56 71 ASP A C 1
ATOM 593 O O . ASP A 1 71 ? -8.579 -3.321 -9.049 1.00 89.56 71 ASP A O 1
ATOM 597 N N . LEU A 1 72 ? -6.667 -2.270 -8.511 1.00 86.19 72 LEU A N 1
ATOM 598 C CA . LEU A 1 72 ? -6.654 -1.319 -9.629 1.00 86.19 72 LEU A CA 1
ATOM 599 C C . LEU A 1 72 ? -5.682 -1.741 -10.726 1.00 86.19 72 LEU A C 1
ATOM 601 O O . LEU A 1 72 ? -5.862 -1.348 -11.877 1.00 86.19 72 LEU A O 1
ATOM 605 N N . VAL A 1 73 ? -4.664 -2.521 -10.365 1.00 83.81 73 VAL A N 1
ATOM 606 C CA . VAL A 1 73 ? -3.695 -3.106 -11.288 1.00 83.81 73 VAL A CA 1
ATOM 607 C C . VAL A 1 73 ? -3.573 -4.584 -10.954 1.00 83.81 73 VAL A C 1
ATOM 609 O O . VAL A 1 73 ? -3.239 -4.943 -9.826 1.00 83.81 73 VAL A O 1
ATOM 612 N N . LEU A 1 74 ? -3.828 -5.429 -11.949 1.00 75.38 74 LEU A N 1
ATOM 613 C CA . LEU A 1 74 ? -3.492 -6.843 -11.895 1.00 75.38 74 LEU A CA 1
ATOM 614 C C . LEU A 1 74 ? -2.070 -6.972 -12.423 1.00 75.38 74 LEU A C 1
ATOM 616 O O . LEU A 1 74 ? -1.829 -6.850 -13.621 1.00 75.38 74 LEU A O 1
ATOM 620 N N . CYS A 1 75 ? -1.117 -7.168 -11.519 1.00 68.06 75 CYS A N 1
ATOM 621 C CA . CYS A 1 75 ? 0.212 -7.572 -11.937 1.00 68.06 75 CYS A CA 1
ATOM 622 C C . CYS A 1 75 ? 0.127 -9.041 -12.329 1.00 68.06 75 CYS A C 1
ATOM 624 O O . CYS A 1 75 ? 0.141 -9.921 -11.467 1.00 68.06 75 CYS A O 1
ATOM 626 N N . GLU A 1 76 ? 0.034 -9.301 -13.630 1.00 63.97 76 GLU A N 1
ATOM 627 C CA . GLU A 1 76 ? 0.446 -10.586 -14.172 1.00 63.97 76 GLU A CA 1
ATOM 628 C C . GLU A 1 76 ? 1.944 -10.706 -13.889 1.00 63.97 76 GLU A C 1
ATOM 630 O O . GLU A 1 76 ? 2.797 -10.252 -14.648 1.00 63.97 76 GLU A O 1
ATOM 635 N N . CYS A 1 77 ? 2.285 -11.237 -12.716 1.00 61.53 77 CYS A N 1
ATOM 636 C CA . CYS A 1 77 ? 3.618 -11.755 -12.513 1.00 61.53 77 CYS A CA 1
ATOM 637 C C . CYS A 1 77 ? 3.742 -12.901 -13.509 1.00 61.53 77 CYS A C 1
ATOM 639 O O . CYS A 1 77 ? 3.145 -13.956 -13.283 1.00 61.53 77 CYS A O 1
ATOM 641 N N . GLU A 1 78 ? 4.472 -12.682 -14.608 1.00 52.91 78 GLU A N 1
ATOM 642 C CA . GLU A 1 78 ? 4.967 -13.780 -15.430 1.00 52.91 78 GLU A CA 1
ATOM 643 C C . GLU A 1 78 ? 5.515 -14.812 -14.455 1.00 52.91 78 GLU A C 1
ATOM 645 O O . GLU A 1 78 ? 6.401 -14.526 -13.640 1.00 52.91 78 GLU A O 1
ATOM 650 N N . SER A 1 79 ? 4.863 -15.971 -14.432 1.00 46.78 79 SER A N 1
ATOM 651 C CA . SER A 1 79 ? 5.223 -17.035 -13.522 1.00 46.78 79 SER A CA 1
ATOM 652 C C . SER A 1 79 ? 6.691 -17.346 -13.774 1.00 46.78 79 SER A C 1
ATOM 654 O O . SER A 1 79 ? 7.038 -17.945 -14.784 1.00 46.78 79 SER A O 1
ATOM 656 N N . ILE A 1 80 ? 7.558 -16.966 -12.834 1.00 54.94 80 ILE A N 1
ATOM 657 C CA . ILE A 1 80 ? 8.967 -17.390 -12.800 1.00 54.94 80 ILE A CA 1
ATOM 658 C C . ILE A 1 80 ? 9.097 -18.921 -12.802 1.00 54.94 80 ILE A C 1
ATOM 660 O O . ILE A 1 80 ? 10.173 -19.457 -13.056 1.00 54.94 80 ILE A O 1
ATOM 664 N N . PHE A 1 81 ? 7.996 -19.633 -12.557 1.00 48.59 81 PHE A N 1
ATOM 665 C CA . PHE A 1 81 ? 7.827 -21.016 -12.961 1.00 48.59 81 PHE A CA 1
ATOM 666 C C . PHE A 1 81 ? 7.316 -21.040 -14.402 1.00 48.59 81 PHE A C 1
ATOM 668 O O . PHE A 1 81 ? 6.113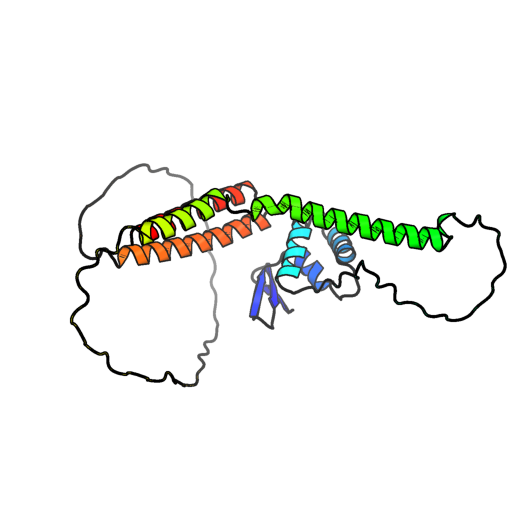 -21.164 -14.646 1.00 48.59 81 PHE A O 1
ATOM 675 N N . GLU A 1 82 ? 8.239 -20.918 -15.353 1.00 48.97 82 GLU A N 1
ATOM 676 C CA . GLU A 1 82 ? 8.020 -21.432 -16.697 1.00 48.97 82 GLU A CA 1
ATOM 677 C C . GLU A 1 82 ? 7.779 -22.935 -16.518 1.00 48.97 82 GLU A C 1
ATOM 679 O O . GLU A 1 82 ? 8.688 -23.706 -16.187 1.00 48.97 82 GLU A O 1
ATOM 684 N N . LEU A 1 83 ? 6.515 -23.352 -16.598 1.00 46.12 83 LEU A N 1
ATOM 685 C CA . LEU A 1 83 ? 6.186 -24.762 -16.676 1.00 46.12 83 LEU A CA 1
ATOM 686 C C . LEU A 1 83 ? 6.834 -25.221 -17.980 1.00 46.12 83 LEU A C 1
ATOM 688 O O . LEU A 1 83 ? 6.337 -24.892 -19.053 1.00 46.12 83 LEU A O 1
ATOM 692 N N . ALA A 1 84 ? 7.978 -25.901 -17.882 1.00 53.34 84 ALA A N 1
ATOM 693 C CA . ALA A 1 84 ? 8.604 -26.583 -19.000 1.00 53.34 84 ALA A CA 1
ATOM 694 C C . ALA A 1 84 ? 7.624 -27.661 -19.472 1.00 53.34 84 ALA A C 1
ATOM 696 O O . ALA A 1 84 ? 7.716 -28.820 -19.070 1.00 53.34 84 ALA A O 1
ATOM 697 N N . GLY A 1 85 ? 6.629 -27.242 -20.254 1.00 44.12 85 GLY A N 1
ATOM 698 C CA . GLY A 1 85 ? 5.822 -28.126 -21.059 1.00 44.12 85 GLY A CA 1
ATOM 699 C C . GLY A 1 85 ? 6.807 -28.892 -21.912 1.00 44.12 85 GLY A C 1
ATOM 700 O O . GLY A 1 85 ? 7.647 -28.292 -22.587 1.00 44.12 85 GLY A O 1
ATOM 701 N N . GLU A 1 86 ? 6.764 -30.209 -21.774 1.00 49.72 86 GLU A N 1
ATOM 702 C CA . GLU A 1 86 ? 7.465 -31.137 -22.639 1.00 49.72 86 GLU A CA 1
ATOM 703 C C . GLU A 1 86 ? 7.147 -30.722 -24.076 1.00 49.72 86 GLU A C 1
ATOM 705 O O . GLU A 1 86 ? 6.045 -30.921 -24.579 1.00 49.72 86 GLU A O 1
ATOM 710 N N . THR A 1 87 ? 8.099 -30.040 -24.707 1.00 46.41 87 THR A N 1
ATOM 711 C CA . THR A 1 87 ? 8.115 -29.866 -26.149 1.00 46.41 87 THR A CA 1
ATOM 712 C C . THR A 1 87 ? 8.482 -31.239 -26.677 1.00 46.41 87 THR A C 1
ATOM 714 O O . THR A 1 87 ? 9.655 -31.568 -26.836 1.00 46.41 87 THR A O 1
ATOM 717 N N . GLU A 1 88 ? 7.456 -32.076 -26.831 1.00 52.53 88 GLU A N 1
ATOM 718 C CA . GLU A 1 88 ? 7.490 -33.210 -27.741 1.00 52.53 88 GLU A CA 1
ATOM 719 C C . GLU A 1 88 ? 7.956 -32.684 -29.104 1.00 52.53 88 GLU A C 1
ATOM 721 O O . GLU A 1 88 ? 7.262 -31.928 -29.781 1.00 52.53 88 GLU A O 1
ATOM 726 N N . ASP A 1 89 ? 9.204 -33.015 -29.423 1.00 51.00 89 ASP A N 1
ATOM 727 C CA . ASP A 1 89 ? 9.658 -33.505 -30.718 1.00 51.00 89 ASP A CA 1
ATOM 728 C C . ASP A 1 89 ? 9.011 -32.852 -31.953 1.00 51.00 89 ASP A C 1
ATOM 730 O O . ASP A 1 89 ? 8.137 -33.411 -32.612 1.00 51.00 89 ASP A O 1
ATOM 734 N N . GLY A 1 90 ? 9.523 -31.672 -32.312 1.00 49.03 90 GLY A N 1
ATOM 735 C CA . GLY A 1 90 ? 9.261 -30.989 -33.580 1.00 49.03 90 GLY A CA 1
ATOM 736 C C . GLY A 1 90 ? 10.549 -30.718 -34.361 1.00 49.03 90 GLY A C 1
ATOM 737 O O . GLY A 1 90 ? 11.016 -29.587 -34.408 1.00 49.03 90 GLY A O 1
ATOM 738 N N . GLU A 1 91 ? 11.134 -31.792 -34.886 1.00 48.59 91 GLU A N 1
ATOM 739 C CA . GLU A 1 91 ? 11.825 -31.924 -36.181 1.00 48.59 91 GLU A CA 1
ATOM 740 C C . GLU A 1 91 ? 12.723 -30.773 -36.715 1.00 48.59 91 GLU A C 1
ATOM 742 O O . GLU A 1 91 ? 12.286 -29.720 -37.170 1.00 48.59 91 GLU A O 1
ATOM 747 N N . GLU A 1 92 ? 14.026 -31.074 -36.698 1.00 50.53 92 GLU A N 1
ATOM 748 C CA . GLU A 1 92 ? 15.119 -30.668 -37.595 1.00 50.53 92 GLU A CA 1
ATOM 749 C C . GLU A 1 92 ? 14.925 -29.468 -38.547 1.00 50.53 92 GLU A C 1
ATOM 751 O O . GLU A 1 92 ? 14.296 -29.538 -39.600 1.00 50.53 92 GLU A O 1
ATOM 756 N N . THR A 1 93 ? 15.700 -28.403 -38.312 1.00 45.44 93 THR A N 1
ATOM 757 C CA . THR A 1 93 ? 16.259 -27.618 -39.423 1.00 45.44 93 THR A CA 1
ATOM 758 C C . THR A 1 93 ? 17.749 -27.390 -39.197 1.00 45.44 93 THR A C 1
ATOM 760 O O . THR A 1 93 ? 18.193 -26.663 -38.310 1.00 45.44 93 THR A O 1
ATOM 763 N N . SER A 1 94 ? 18.531 -28.088 -40.010 1.00 53.16 94 SER A N 1
ATOM 764 C CA . SER A 1 94 ? 19.987 -28.127 -40.040 1.00 53.16 94 SER A CA 1
ATOM 765 C C . SER A 1 94 ? 20.623 -26.788 -40.438 1.00 53.16 94 SER A C 1
ATOM 767 O O . SER A 1 94 ? 20.382 -26.291 -41.538 1.00 53.16 94 SER A O 1
ATOM 769 N N . ALA A 1 95 ? 21.544 -26.283 -39.611 1.00 42.25 95 ALA A N 1
ATOM 770 C CA . ALA A 1 95 ? 22.572 -25.320 -40.012 1.00 42.25 95 ALA A CA 1
ATOM 771 C C . ALA A 1 95 ? 23.959 -25.793 -39.515 1.00 42.25 95 ALA A C 1
ATOM 773 O O . ALA A 1 95 ? 24.066 -26.295 -38.392 1.00 42.25 95 ALA A O 1
ATOM 774 N N . PRO A 1 96 ? 25.028 -25.688 -40.330 1.00 51.62 96 PRO A N 1
ATOM 775 C CA . PRO A 1 96 ? 26.282 -26.379 -40.060 1.00 51.62 96 PRO A CA 1
ATOM 776 C C . PRO A 1 96 ? 27.183 -25.656 -39.046 1.00 51.62 96 PRO A C 1
ATOM 778 O O . PRO A 1 96 ? 27.597 -24.514 -39.227 1.00 51.62 96 PRO A O 1
ATOM 781 N N . ALA A 1 97 ? 27.510 -26.410 -37.997 1.00 51.34 97 ALA A N 1
ATOM 782 C CA . ALA A 1 97 ? 28.787 -26.523 -37.294 1.00 51.34 97 ALA A CA 1
ATOM 783 C C . ALA A 1 97 ? 29.763 -25.326 -37.336 1.00 51.34 97 ALA A C 1
ATOM 785 O O . ALA A 1 97 ? 30.690 -25.270 -38.145 1.00 51.34 97 ALA A O 1
ATOM 786 N N . ARG A 1 98 ? 29.687 -24.477 -36.306 1.00 50.22 98 ARG A N 1
ATOM 787 C CA . ARG A 1 98 ? 30.899 -23.968 -35.651 1.00 50.22 98 ARG A CA 1
ATOM 788 C C . ARG A 1 98 ? 31.106 -24.765 -34.371 1.00 50.22 98 ARG A C 1
ATOM 790 O O . ARG A 1 98 ? 30.201 -24.850 -33.547 1.00 50.22 98 ARG A O 1
ATOM 797 N N . ALA A 1 99 ? 32.280 -25.377 -34.244 1.00 53.97 99 ALA A N 1
ATOM 798 C CA . ALA A 1 99 ? 32.721 -26.106 -33.063 1.00 53.97 99 ALA A CA 1
ATOM 799 C C . ALA A 1 99 ? 32.902 -25.130 -31.889 1.00 53.97 99 ALA A C 1
ATOM 801 O O . ALA A 1 99 ? 34.005 -24.682 -31.597 1.00 53.97 99 ALA A O 1
ATOM 802 N N . ALA A 1 100 ? 31.793 -24.745 -31.265 1.00 56.47 100 ALA A N 1
ATOM 803 C CA . ALA A 1 100 ? 31.796 -24.138 -29.950 1.00 56.47 100 ALA A CA 1
ATOM 804 C C . ALA A 1 100 ? 31.945 -25.269 -28.932 1.00 56.47 100 ALA A C 1
ATOM 806 O O . ALA A 1 100 ? 31.232 -26.275 -29.002 1.00 56.47 100 ALA A O 1
ATOM 807 N N . GLU A 1 101 ? 32.907 -25.114 -28.029 1.00 61.72 101 GLU A N 1
ATOM 808 C CA . GLU A 1 101 ? 33.130 -25.980 -26.879 1.00 61.72 101 GLU A CA 1
ATOM 809 C C . GLU A 1 101 ? 31.786 -26.247 -26.199 1.00 61.72 101 GLU A C 1
ATOM 811 O O . GLU A 1 101 ? 31.170 -25.337 -25.642 1.00 61.72 101 GLU A O 1
ATOM 816 N N . ARG A 1 102 ? 31.271 -27.479 -26.328 1.00 63.00 102 ARG A N 1
ATOM 817 C CA . ARG A 1 102 ? 29.983 -27.833 -25.732 1.00 63.00 102 ARG A CA 1
ATOM 818 C C . ARG A 1 102 ? 30.130 -27.659 -24.226 1.00 63.00 102 ARG A C 1
ATOM 820 O O . ARG A 1 102 ? 30.946 -28.355 -23.618 1.00 63.00 102 ARG A O 1
ATOM 827 N N . PRO A 1 103 ? 29.380 -26.735 -23.618 1.00 71.38 103 PRO A N 1
ATOM 828 C CA . PRO A 1 103 ? 29.568 -26.428 -22.220 1.00 71.38 103 PRO A CA 1
ATOM 829 C C . PRO A 1 103 ? 29.112 -27.662 -21.422 1.00 71.38 103 PRO A C 1
ATOM 831 O O . PRO A 1 103 ? 28.070 -28.244 -21.718 1.00 71.38 103 PRO A O 1
ATOM 834 N N . TRP A 1 104 ? 29.932 -28.125 -20.478 1.00 71.06 104 TRP A N 1
ATOM 835 C CA . TRP A 1 104 ? 29.826 -29.432 -19.796 1.00 71.06 104 TRP A CA 1
ATOM 836 C C . TRP A 1 104 ? 28.457 -29.740 -19.153 1.00 71.06 104 TRP A C 1
ATOM 838 O O . TRP A 1 104 ? 28.102 -30.900 -18.962 1.00 71.06 104 TRP A O 1
ATOM 848 N N . TRP A 1 105 ? 27.648 -28.715 -18.893 1.00 70.00 105 TRP A N 1
ATOM 849 C CA . TRP A 1 105 ? 26.242 -28.797 -18.473 1.00 70.00 105 TRP A CA 1
ATOM 850 C C . TRP A 1 105 ? 25.280 -29.318 -19.559 1.00 70.00 105 TRP A C 1
ATOM 852 O O . TRP A 1 105 ? 24.104 -29.514 -19.277 1.00 70.00 105 TRP A O 1
ATOM 862 N N . SER A 1 106 ? 25.755 -29.554 -20.786 1.00 74.56 106 SER A N 1
ATOM 863 C CA . SER A 1 106 ? 24.939 -30.060 -21.903 1.00 74.56 106 SER A CA 1
ATOM 864 C C . SER A 1 106 ? 24.672 -31.566 -21.826 1.00 74.56 106 SER A C 1
ATOM 866 O O . SER A 1 106 ? 23.906 -32.086 -22.634 1.00 74.56 106 SER A O 1
ATOM 868 N N . ASP A 1 107 ? 25.313 -32.292 -20.902 1.00 83.75 107 ASP A N 1
ATOM 869 C CA . ASP A 1 107 ? 25.013 -33.708 -20.707 1.00 83.75 107 ASP A CA 1
ATOM 870 C C . ASP A 1 107 ? 23.636 -33.845 -20.023 1.00 83.75 107 ASP A C 1
ATOM 872 O O . ASP A 1 107 ? 23.462 -33.392 -18.883 1.00 83.75 107 ASP A O 1
ATOM 876 N N . PRO A 1 108 ? 22.640 -34.485 -20.669 1.00 81.12 108 PRO A N 1
ATOM 877 C CA . PRO A 1 108 ? 21.298 -34.641 -20.108 1.00 81.12 108 PRO A CA 1
ATOM 878 C C . PRO A 1 108 ? 21.300 -35.365 -18.754 1.00 81.12 108 PRO A C 1
ATOM 880 O O . PRO A 1 108 ? 20.393 -35.167 -17.941 1.00 81.12 108 PRO A O 1
ATOM 883 N N . ARG A 1 109 ? 22.329 -36.174 -18.464 1.00 83.06 109 ARG A N 1
ATOM 884 C CA . ARG A 1 109 ? 22.495 -36.827 -17.159 1.00 83.06 109 ARG A CA 1
ATOM 885 C C . ARG A 1 109 ? 22.854 -35.827 -16.065 1.00 83.06 109 ARG A C 1
ATOM 887 O O . ARG A 1 109 ? 22.318 -35.929 -14.963 1.00 83.06 109 ARG A O 1
ATOM 894 N N . VAL A 1 110 ? 23.703 -34.846 -16.375 1.00 83.38 110 VAL A N 1
ATOM 895 C CA . VAL A 1 110 ? 24.093 -33.771 -15.449 1.00 83.38 110 VAL A CA 1
ATOM 896 C C . VAL A 1 110 ? 22.901 -32.860 -15.178 1.00 83.38 110 VAL A C 1
ATOM 898 O O . VAL A 1 110 ? 22.623 -32.557 -14.021 1.00 83.38 110 VAL A O 1
ATOM 901 N N . VAL A 1 111 ? 22.126 -32.516 -16.211 1.00 82.75 111 VAL A N 1
ATOM 902 C CA . VAL A 1 111 ? 20.891 -31.729 -16.055 1.00 82.75 111 VAL A CA 1
ATOM 903 C C . VAL A 1 111 ? 19.868 -32.470 -15.190 1.00 82.75 111 VAL A C 1
ATOM 905 O O . VAL A 1 111 ? 19.293 -31.884 -14.272 1.00 82.75 111 VAL A O 1
ATOM 908 N N . ARG A 1 112 ? 19.656 -33.773 -15.424 1.00 84.88 112 ARG A N 1
ATOM 909 C CA . ARG A 1 112 ? 18.745 -34.589 -14.604 1.00 84.88 112 ARG A CA 1
ATOM 910 C C . ARG A 1 112 ? 19.231 -34.693 -13.154 1.00 84.88 112 ARG A C 1
ATOM 912 O O . ARG A 1 112 ? 18.423 -34.553 -12.239 1.00 84.88 112 ARG A O 1
ATOM 919 N N . GLY A 1 113 ? 20.534 -34.874 -12.940 1.00 89.50 113 GLY A N 1
ATOM 920 C CA . GLY A 1 113 ? 21.141 -34.869 -11.608 1.00 89.50 113 GLY A CA 1
ATOM 921 C C . GLY A 1 113 ? 20.964 -33.531 -10.883 1.00 89.50 113 GLY A C 1
ATOM 922 O O . GLY A 1 113 ? 20.553 -33.514 -9.725 1.00 89.50 113 GLY A O 1
ATOM 923 N N . ALA A 1 114 ? 21.186 -32.412 -11.577 1.00 87.19 114 ALA A N 1
ATOM 924 C CA . ALA A 1 114 ? 21.008 -31.068 -11.032 1.00 87.19 114 ALA A CA 1
ATOM 925 C C . ALA A 1 114 ? 19.548 -30.787 -10.644 1.00 87.19 114 ALA A C 1
ATOM 927 O O . ALA A 1 114 ? 19.300 -30.228 -9.578 1.00 87.19 114 ALA A O 1
ATOM 928 N N . LYS A 1 115 ? 18.576 -31.236 -11.451 1.00 85.69 115 LYS A N 1
ATOM 929 C CA . LYS A 1 115 ? 17.142 -31.124 -11.127 1.00 85.69 115 LYS A CA 1
ATOM 930 C C . LYS A 1 115 ? 16.778 -31.890 -9.852 1.00 85.69 115 LYS A C 1
ATOM 932 O O . LYS A 1 115 ? 16.093 -31.349 -8.989 1.00 85.69 115 LYS A O 1
ATOM 937 N N . ILE A 1 116 ? 17.272 -33.121 -9.703 1.00 91.50 116 ILE A N 1
ATOM 938 C CA . ILE A 1 116 ? 17.043 -33.931 -8.495 1.00 91.50 116 ILE A CA 1
ATOM 939 C C . ILE A 1 116 ? 17.695 -33.269 -7.274 1.00 91.50 116 ILE A C 1
ATOM 941 O O . ILE A 1 116 ? 17.065 -33.158 -6.225 1.00 91.50 116 ILE A O 1
ATOM 945 N N . ALA A 1 117 ? 18.928 -32.775 -7.415 1.00 92.62 117 ALA A N 1
ATOM 946 C CA . ALA A 1 117 ? 19.620 -32.066 -6.343 1.00 92.62 117 ALA A CA 1
ATOM 947 C C . ALA A 1 117 ? 18.868 -30.792 -5.922 1.00 92.62 117 ALA A C 1
ATOM 949 O O . ALA A 1 117 ? 18.674 -30.567 -4.730 1.00 92.62 117 ALA A O 1
ATOM 950 N N . ALA A 1 118 ? 18.383 -30.000 -6.882 1.00 91.38 118 ALA A N 1
ATOM 951 C CA . ALA A 1 118 ? 17.583 -28.809 -6.613 1.00 91.38 118 ALA A CA 1
ATOM 952 C C . ALA A 1 118 ? 16.276 -29.151 -5.879 1.00 91.38 118 ALA A C 1
ATOM 954 O O . ALA A 1 118 ? 15.941 -28.489 -4.898 1.00 91.38 118 ALA A O 1
ATOM 955 N N . ALA A 1 119 ? 15.581 -30.221 -6.282 1.00 92.00 119 ALA A N 1
ATOM 956 C CA . ALA A 1 119 ? 14.375 -30.691 -5.600 1.00 92.00 119 ALA A CA 1
ATOM 957 C C . ALA A 1 119 ? 14.659 -31.131 -4.152 1.00 92.00 119 ALA A C 1
ATOM 959 O O . ALA A 1 119 ? 13.912 -30.775 -3.239 1.00 92.00 119 ALA A O 1
ATOM 960 N N . ILE A 1 120 ? 15.769 -31.840 -3.914 1.00 94.69 120 ILE A N 1
ATOM 961 C CA . ILE A 1 120 ? 16.195 -32.231 -2.562 1.00 94.69 120 ILE A CA 1
ATOM 962 C C . ILE A 1 120 ? 16.506 -30.988 -1.718 1.00 94.69 120 ILE A C 1
ATOM 964 O O . ILE A 1 120 ? 15.984 -30.861 -0.612 1.00 94.69 120 ILE A O 1
ATOM 968 N N . VAL A 1 121 ? 17.288 -30.037 -2.235 1.00 94.31 121 VAL A N 1
ATOM 969 C CA . VAL A 1 121 ? 17.629 -28.792 -1.521 1.00 94.31 121 VAL A CA 1
ATOM 970 C C . VAL A 1 121 ? 16.384 -27.959 -1.211 1.00 94.31 121 VAL A C 1
ATOM 972 O O . VAL A 1 121 ? 16.257 -27.432 -0.102 1.00 94.31 121 VAL A O 1
ATOM 975 N N . PHE A 1 122 ? 15.445 -27.870 -2.153 1.00 94.12 122 PHE A N 1
ATOM 976 C CA . PHE A 1 122 ? 14.166 -27.200 -1.941 1.00 94.12 122 PHE A CA 1
ATOM 977 C C . PHE A 1 122 ? 13.357 -27.891 -0.838 1.00 94.12 122 PHE A C 1
ATOM 979 O O . PHE A 1 122 ? 12.935 -27.237 0.114 1.00 94.12 122 PHE A O 1
ATOM 986 N N . SER A 1 123 ? 13.220 -29.220 -0.896 1.00 92.88 123 SER A N 1
ATOM 987 C CA . SER A 1 123 ? 12.494 -29.982 0.127 1.00 92.88 123 SER A CA 1
ATOM 988 C C . SER A 1 123 ? 13.114 -29.824 1.521 1.00 92.88 123 SER A C 1
ATOM 990 O O . SER A 1 123 ? 12.399 -29.546 2.483 1.00 92.88 123 SER A O 1
ATOM 992 N N . LEU A 1 124 ? 14.445 -29.888 1.638 1.00 93.75 124 LEU A N 1
ATOM 993 C CA . LEU A 1 124 ? 15.162 -29.670 2.897 1.00 93.75 124 LEU A CA 1
ATOM 994 C C . LEU A 1 124 ? 14.999 -28.236 3.416 1.00 93.75 124 LEU A C 1
ATOM 996 O O . LEU A 1 124 ? 14.882 -28.037 4.624 1.00 93.75 124 LEU A O 1
ATOM 1000 N N . SER A 1 125 ? 14.948 -27.241 2.527 1.00 92.31 125 SER A N 1
ATOM 1001 C CA . SER A 1 125 ? 14.668 -25.847 2.897 1.00 92.31 125 SER A CA 1
ATOM 1002 C C . SER A 1 125 ? 13.260 -25.682 3.472 1.00 92.31 125 SER A C 1
ATOM 1004 O O . SER A 1 125 ? 13.098 -25.032 4.505 1.00 92.31 125 SER A O 1
ATOM 1006 N N . VAL A 1 126 ? 12.253 -26.321 2.867 1.00 93.69 126 VAL A N 1
ATOM 1007 C CA . VAL A 1 126 ? 10.876 -26.327 3.387 1.00 93.69 126 VAL A CA 1
ATOM 1008 C C . VAL A 1 126 ? 10.812 -27.027 4.744 1.00 93.69 126 VAL A C 1
ATOM 1010 O O . VAL A 1 126 ? 10.273 -26.460 5.693 1.00 93.69 126 VAL A O 1
ATOM 1013 N N . PHE A 1 127 ? 11.430 -28.204 4.890 1.00 88.19 127 PHE A N 1
ATOM 1014 C CA . PHE A 1 127 ? 11.506 -28.890 6.186 1.00 88.19 127 PHE A CA 1
ATOM 1015 C C . PHE A 1 127 ? 12.195 -28.037 7.251 1.00 88.19 127 PHE A C 1
ATOM 1017 O O . PHE A 1 127 ? 11.736 -27.998 8.388 1.00 88.19 127 PHE A O 1
ATOM 1024 N N . ARG A 1 128 ? 13.258 -27.308 6.895 1.00 90.12 128 ARG A N 1
ATOM 1025 C CA . ARG A 1 128 ? 13.946 -26.397 7.814 1.00 90.12 128 ARG A CA 1
ATOM 1026 C C . ARG A 1 128 ? 13.053 -25.231 8.238 1.00 90.12 128 ARG A C 1
ATOM 1028 O O . ARG A 1 128 ? 13.061 -24.885 9.414 1.00 90.12 128 ARG A O 1
ATOM 1035 N N . LEU A 1 129 ? 12.274 -24.651 7.325 1.00 85.12 129 LEU A N 1
ATOM 1036 C CA . LEU A 1 129 ? 11.297 -23.611 7.661 1.00 85.12 129 LEU A CA 1
ATOM 1037 C C . LEU A 1 129 ? 10.221 -24.142 8.607 1.00 85.12 129 LEU A C 1
ATOM 1039 O O . LEU A 1 129 ? 9.942 -23.503 9.618 1.00 85.12 129 LEU A O 1
ATOM 1043 N N . VAL A 1 130 ? 9.676 -25.329 8.335 1.00 84.12 130 VAL A N 1
ATOM 1044 C CA . VAL A 1 130 ? 8.710 -25.990 9.225 1.00 84.12 130 VAL A CA 1
ATOM 1045 C C . VAL A 1 130 ? 9.340 -26.269 10.590 1.00 84.12 130 VAL A C 1
ATOM 1047 O O . VAL A 1 130 ? 8.726 -25.987 11.606 1.00 84.12 130 VAL A O 1
ATOM 1050 N N . TYR A 1 131 ? 10.589 -26.735 10.645 1.00 82.19 131 TYR A N 1
ATOM 1051 C CA . TYR A 1 131 ? 11.271 -27.031 11.908 1.00 82.19 131 TYR A CA 1
ATOM 1052 C C . TYR A 1 131 ? 11.600 -25.771 12.727 1.00 82.19 131 TYR A C 1
ATOM 1054 O O . TYR A 1 131 ? 11.520 -25.789 13.950 1.00 82.19 131 TYR A O 1
ATOM 1062 N N . ILE A 1 132 ? 11.950 -24.662 12.068 1.00 82.25 132 ILE A N 1
ATOM 1063 C CA . ILE A 1 132 ? 12.198 -23.370 12.729 1.00 82.25 132 ILE A CA 1
ATOM 1064 C C . ILE A 1 132 ? 10.887 -22.739 13.218 1.00 82.25 132 ILE A C 1
ATOM 1066 O O . ILE A 1 132 ? 10.875 -22.080 14.255 1.00 82.25 132 ILE A O 1
ATOM 1070 N N . THR A 1 133 ? 9.786 -22.937 12.491 1.00 75.69 133 THR A N 1
ATOM 1071 C CA . THR A 1 133 ? 8.468 -22.381 12.842 1.00 75.69 133 THR A CA 1
ATOM 1072 C C . THR A 1 133 ? 7.664 -23.279 13.786 1.00 75.69 133 THR A C 1
ATOM 1074 O O . THR A 1 133 ? 6.813 -22.774 14.514 1.00 75.69 133 THR A O 1
ATOM 1077 N N . ALA A 1 134 ? 7.967 -24.578 13.863 1.00 67.25 134 ALA A N 1
ATOM 1078 C CA . ALA A 1 134 ? 7.354 -25.528 14.791 1.00 67.25 134 ALA A CA 1
ATOM 1079 C C . ALA A 1 134 ? 7.361 -25.064 16.266 1.00 67.25 134 ALA A C 1
ATOM 1081 O O . ALA A 1 134 ? 6.296 -25.112 16.881 1.00 67.25 134 ALA A O 1
ATOM 1082 N N . PRO A 1 135 ? 8.455 -24.520 16.845 1.00 59.69 135 PRO A N 1
ATOM 1083 C CA . PRO A 1 135 ? 8.430 -24.025 18.226 1.00 59.69 135 PRO A CA 1
ATOM 1084 C C . PRO A 1 135 ? 7.534 -22.792 18.455 1.00 59.69 135 PRO A C 1
ATOM 1086 O O . PRO A 1 135 ? 7.322 -22.417 19.603 1.00 59.69 135 PRO A O 1
ATOM 1089 N N . ILE A 1 136 ? 6.992 -22.163 17.403 1.00 62.97 136 ILE A N 1
ATOM 1090 C CA . ILE A 1 136 ? 6.012 -21.065 17.513 1.00 62.97 136 ILE A CA 1
ATOM 1091 C C . ILE A 1 136 ? 4.573 -21.615 17.578 1.00 62.97 136 ILE A C 1
ATOM 1093 O O . ILE A 1 136 ? 3.694 -20.979 18.156 1.00 62.97 136 ILE A O 1
ATOM 1097 N N . LEU A 1 137 ? 4.335 -22.806 17.017 1.00 57.09 137 LEU A N 1
ATOM 1098 C CA . LEU A 1 137 ? 3.026 -23.477 16.981 1.00 57.09 137 LEU A CA 1
ATOM 1099 C C . LEU A 1 137 ? 2.862 -24.559 18.064 1.00 57.09 137 LEU A C 1
ATOM 1101 O O . LEU A 1 137 ? 1.749 -25.013 18.303 1.00 57.09 137 LEU A O 1
ATOM 1105 N N . GLU A 1 138 ? 3.959 -24.923 18.726 1.00 52.03 138 GLU A N 1
ATOM 1106 C CA . GLU A 1 138 ? 4.085 -25.564 20.039 1.00 52.03 138 GLU A CA 1
ATOM 1107 C C . GLU A 1 138 ? 3.491 -24.776 21.227 1.00 52.03 138 GLU A C 1
ATOM 1109 O O . GLU A 1 138 ? 4.285 -24.061 21.849 1.00 52.03 138 GLU A O 1
ATOM 1114 N N . PRO A 1 139 ? 2.200 -24.819 21.647 1.00 55.66 139 PRO A N 1
ATOM 1115 C CA . PRO A 1 139 ? 1.894 -24.343 22.993 1.00 55.66 139 PRO A CA 1
ATOM 1116 C C . PRO A 1 139 ? 2.750 -25.169 23.965 1.00 55.66 139 PRO A C 1
ATOM 1118 O O . PRO A 1 139 ? 2.821 -26.389 23.804 1.00 55.66 139 PRO A O 1
ATOM 1121 N N . PRO A 1 140 ? 3.413 -24.543 24.957 1.00 57.16 140 PRO A N 1
ATOM 1122 C CA . PRO A 1 140 ? 4.336 -25.242 25.841 1.00 57.16 140 PRO A CA 1
ATOM 1123 C C . PRO A 1 140 ? 3.628 -26.477 26.384 1.00 57.16 140 PRO A C 1
ATOM 1125 O O . PRO A 1 140 ? 2.577 -26.342 27.009 1.00 57.16 140 PRO A O 1
ATOM 1128 N N . VAL A 1 141 ? 4.174 -27.666 26.114 1.00 56.75 141 VAL A N 1
ATOM 1129 C CA . VAL A 1 141 ? 3.559 -28.975 26.416 1.00 56.75 141 VAL A CA 1
ATOM 1130 C C . VAL A 1 141 ? 3.093 -29.061 27.881 1.00 56.75 141 VAL A C 1
ATOM 1132 O O . VAL A 1 141 ? 2.107 -29.726 28.196 1.00 56.75 141 VAL A O 1
ATOM 1135 N N . GLY A 1 142 ? 3.703 -28.267 28.768 1.00 58.44 142 GLY A N 1
ATOM 1136 C CA . GLY A 1 142 ? 3.257 -28.065 30.146 1.00 58.44 142 GLY A CA 1
ATOM 1137 C C . GLY A 1 142 ? 1.826 -27.526 30.314 1.00 58.44 142 GLY A C 1
ATOM 1138 O O . GLY A 1 142 ? 1.174 -27.887 31.286 1.00 58.44 142 GLY A O 1
ATOM 1139 N N . ARG A 1 143 ? 1.279 -26.722 29.389 1.00 57.25 143 ARG A N 1
ATOM 1140 C CA . ARG A 1 143 ? -0.112 -26.226 29.455 1.00 57.25 143 ARG A CA 1
ATOM 1141 C C . ARG A 1 143 ? -1.130 -27.297 29.084 1.00 57.25 143 ARG A C 1
ATOM 1143 O O . ARG A 1 143 ? -2.163 -27.378 29.741 1.00 57.25 143 ARG A O 1
ATOM 1150 N N . LEU A 1 144 ? -0.840 -28.134 28.086 1.00 60.72 144 LEU A N 1
ATOM 1151 C CA . LEU A 1 144 ? -1.746 -29.220 27.704 1.00 60.72 144 LEU A CA 1
ATOM 1152 C C . LEU A 1 144 ? -1.729 -30.331 28.763 1.00 60.72 144 LEU A C 1
ATOM 1154 O O . LEU A 1 144 ? -2.780 -30.817 29.165 1.00 60.72 144 LEU A O 1
ATOM 1158 N N . GLN A 1 145 ? -0.550 -30.660 29.299 1.00 66.12 145 GLN A N 1
ATOM 1159 C CA . GLN A 1 145 ? -0.418 -31.641 30.375 1.00 66.12 145 GLN A CA 1
ATOM 1160 C C . GLN A 1 145 ? -1.050 -31.144 31.688 1.00 66.12 145 GLN A C 1
ATOM 1162 O O . GLN A 1 145 ? -1.717 -31.919 32.371 1.00 66.12 145 GLN A O 1
ATOM 1167 N N . ALA A 1 146 ? -0.938 -29.846 32.001 1.00 69.06 146 ALA A N 1
ATOM 1168 C CA . ALA A 1 146 ? -1.641 -29.236 33.132 1.00 69.06 146 ALA A CA 1
ATOM 1169 C C . ALA A 1 146 ? -3.165 -29.198 32.929 1.00 69.06 146 ALA A C 1
ATOM 1171 O O . ALA A 1 146 ? -3.908 -29.448 33.875 1.00 69.06 146 ALA A O 1
ATOM 1172 N N . ALA A 1 147 ? -3.646 -28.929 31.710 1.00 69.38 147 ALA A N 1
ATOM 1173 C CA . ALA A 1 147 ? -5.074 -28.960 31.397 1.00 69.38 147 ALA A CA 1
ATOM 1174 C C . ALA A 1 147 ? -5.647 -30.381 31.513 1.00 69.38 147 ALA A C 1
ATOM 1176 O O . ALA A 1 147 ? -6.677 -30.574 32.155 1.00 69.38 147 ALA A O 1
ATOM 1177 N N . VAL A 1 148 ? -4.943 -31.389 30.987 1.00 77.88 148 VAL A N 1
ATOM 1178 C CA . VAL A 1 148 ? -5.347 -32.798 31.095 1.00 77.88 148 VAL A CA 1
ATOM 1179 C C . VAL A 1 148 ? -5.301 -33.276 32.550 1.00 77.88 148 VAL A C 1
ATOM 1181 O O . VAL A 1 148 ? -6.262 -33.881 33.015 1.00 77.88 148 VAL A O 1
ATOM 1184 N N . GLN A 1 149 ? -4.260 -32.939 33.322 1.00 74.94 149 GLN A N 1
ATOM 1185 C CA . GLN A 1 149 ? -4.226 -33.259 34.757 1.00 74.94 149 GLN A CA 1
ATOM 1186 C C . GLN A 1 149 ? -5.332 -32.557 35.551 1.00 74.94 149 GLN A C 1
ATOM 1188 O O . GLN A 1 149 ? -5.852 -33.137 36.502 1.00 74.94 149 GLN A O 1
ATOM 1193 N N . LYS A 1 150 ? -5.718 -31.331 35.176 1.00 75.62 150 LYS A N 1
ATOM 1194 C CA . LYS A 1 150 ? -6.826 -30.614 35.819 1.00 75.62 150 LYS A CA 1
ATOM 1195 C C . LYS A 1 150 ? -8.169 -31.299 35.550 1.00 75.62 150 LYS A C 1
ATOM 1197 O O . LYS A 1 150 ? -8.958 -31.427 36.481 1.00 75.62 150 LYS A O 1
ATOM 1202 N N . ILE A 1 151 ? -8.390 -31.793 34.330 1.00 74.12 151 ILE A N 1
ATOM 1203 C CA . ILE A 1 151 ? -9.590 -32.565 33.967 1.00 74.12 151 ILE A CA 1
ATOM 1204 C C . ILE A 1 151 ? -9.629 -33.892 34.739 1.00 74.12 151 ILE A C 1
ATOM 1206 O O . ILE A 1 151 ? -10.646 -34.216 35.348 1.00 74.12 151 ILE A O 1
ATOM 1210 N N . PHE A 1 152 ? -8.512 -34.623 34.805 1.00 72.50 152 PHE A N 1
ATOM 1211 C CA . PHE A 1 152 ? -8.443 -35.877 35.565 1.00 72.50 152 PHE A CA 1
ATOM 1212 C C . PHE A 1 152 ? -8.632 -35.670 37.076 1.00 72.50 152 PHE A C 1
ATOM 1214 O O . PHE A 1 152 ? -9.382 -36.413 37.701 1.00 72.50 152 PHE A O 1
ATOM 1221 N N . ARG A 1 153 ? -8.046 -34.618 37.667 1.00 69.00 153 ARG A N 1
ATOM 1222 C CA . ARG A 1 153 ? -8.244 -34.303 39.095 1.00 69.00 153 ARG A CA 1
ATOM 1223 C C . ARG A 1 153 ? -9.656 -33.823 39.428 1.00 69.00 153 ARG A C 1
ATOM 1225 O O . ARG A 1 153 ? -10.130 -34.087 40.527 1.00 69.00 153 ARG A O 1
ATOM 1232 N N . GLN A 1 154 ? -10.336 -33.134 38.512 1.00 61.78 154 GLN A N 1
ATOM 1233 C CA . GLN A 1 154 ? -11.743 -32.770 38.708 1.00 61.78 154 GLN A CA 1
ATOM 1234 C C . GLN A 1 154 ? -12.673 -33.984 38.605 1.00 61.78 154 GLN A C 1
ATOM 1236 O O . GLN A 1 154 ? -13.681 -34.022 39.304 1.00 61.78 154 GLN A O 1
ATOM 1241 N N . SER A 1 155 ? -12.309 -34.997 37.813 1.00 57.22 155 SER A N 1
ATOM 1242 C CA . SER A 1 155 ? -13.077 -36.241 37.719 1.00 57.22 155 SER A CA 1
ATOM 1243 C C . SER A 1 155 ? -12.979 -37.120 38.974 1.00 57.22 155 SER A C 1
ATOM 1245 O O . SER A 1 155 ? -13.899 -37.891 39.233 1.00 57.22 155 SER A O 1
ATOM 1247 N N . GLU A 1 156 ? -11.908 -37.012 39.767 1.00 56.50 156 GLU A N 1
ATOM 1248 C CA . GLU A 1 156 ? -11.743 -37.791 41.010 1.00 56.50 156 GLU A CA 1
ATOM 1249 C C . GLU A 1 156 ? -12.303 -37.091 42.262 1.00 56.50 156 GLU A C 1
ATOM 1251 O O . GLU A 1 156 ? -12.549 -37.745 43.272 1.00 56.50 156 GLU A O 1
ATOM 1256 N N . ALA A 1 157 ? -12.559 -35.780 42.215 1.00 55.06 157 ALA A N 1
ATOM 1257 C CA . ALA A 1 157 ? -12.962 -35.000 43.391 1.00 55.06 157 ALA A CA 1
ATOM 1258 C C . ALA A 1 157 ? -14.486 -34.852 43.596 1.00 55.06 157 ALA A C 1
ATOM 1260 O O . ALA A 1 157 ? -14.900 -34.093 44.469 1.00 55.06 157 ALA A O 1
ATOM 1261 N N . GLY A 1 158 ? -15.334 -35.536 42.817 1.00 50.50 158 GLY A N 1
ATOM 1262 C CA . GLY A 1 158 ? -16.764 -35.196 42.751 1.00 50.50 158 GLY A CA 1
ATOM 1263 C C . GLY A 1 158 ? -17.763 -36.339 42.586 1.00 50.50 158 GLY A C 1
ATOM 1264 O O . GLY A 1 158 ? -18.884 -36.071 42.170 1.00 50.50 158 GLY A O 1
ATOM 1265 N N . VAL A 1 159 ? -17.414 -37.589 42.906 1.00 47.12 159 VAL A N 1
ATOM 1266 C CA . VAL A 1 159 ? -18.406 -38.680 42.976 1.00 47.12 159 VAL A CA 1
ATOM 1267 C C . VAL A 1 159 ? -18.478 -39.208 44.405 1.00 47.12 159 VAL A C 1
ATOM 1269 O O . VAL A 1 159 ? -18.042 -40.315 44.717 1.00 47.12 159 VAL A O 1
ATOM 1272 N N . SER A 1 160 ? -19.060 -38.404 45.299 1.00 43.44 160 SER A N 1
ATOM 1273 C CA . SER A 1 160 ? -19.738 -38.979 46.456 1.00 43.44 160 SER A CA 1
ATOM 1274 C C . SER A 1 160 ? -20.976 -39.703 45.930 1.00 43.44 160 SER A C 1
ATOM 1276 O O . SER A 1 160 ? -21.972 -39.085 45.556 1.00 43.44 160 SER A O 1
ATOM 1278 N N . HIS A 1 161 ? -20.889 -41.027 45.860 1.00 42.44 161 HIS A N 1
ATOM 1279 C CA . HIS A 1 161 ? -22.036 -41.912 45.710 1.00 42.44 161 HIS A CA 1
ATOM 1280 C C . HIS A 1 161 ? -23.031 -41.652 46.848 1.00 42.44 161 HIS A C 1
ATOM 1282 O O . HIS A 1 161 ? -22.883 -42.188 47.943 1.00 42.44 161 HIS A O 1
ATOM 1288 N N . GLY A 1 162 ? -24.039 -40.821 46.600 1.00 47.16 162 GLY A N 1
ATOM 1289 C CA . GLY A 1 162 ? -25.070 -40.557 47.594 1.00 47.16 162 GLY A CA 1
ATOM 1290 C C . GLY A 1 162 ? -26.005 -39.429 47.203 1.00 47.16 162 GLY A C 1
ATOM 1291 O O . GLY A 1 162 ? -26.003 -38.425 47.884 1.00 47.16 162 GLY A O 1
ATOM 1292 N N . GLU A 1 163 ? -26.744 -39.592 46.104 1.00 43.75 163 GLU A N 1
ATOM 1293 C CA . GLU A 1 163 ? -28.119 -39.088 45.896 1.00 43.75 163 GLU A CA 1
ATOM 1294 C C . GLU A 1 163 ? -28.464 -39.201 44.410 1.00 43.75 163 GLU A C 1
ATOM 1296 O O . GLU A 1 163 ? -28.396 -38.257 43.631 1.00 43.75 163 GLU A O 1
ATOM 1301 N N . LEU A 1 164 ? -28.819 -40.419 44.000 1.00 46.50 164 LEU A N 1
ATOM 1302 C CA . LEU A 1 164 ? -29.464 -40.672 42.719 1.00 46.50 164 LEU A CA 1
ATOM 1303 C C . LEU A 1 164 ? -30.809 -41.330 43.011 1.00 46.50 164 LEU A C 1
ATOM 1305 O O . LEU A 1 164 ? -30.971 -42.541 42.899 1.00 46.50 164 LEU A O 1
ATOM 1309 N N . ALA A 1 165 ? -31.762 -40.519 43.466 1.00 46.59 165 ALA A N 1
ATOM 1310 C CA . ALA A 1 165 ? -33.174 -40.863 43.460 1.00 46.59 165 ALA A CA 1
ATOM 1311 C C . ALA A 1 165 ? -34.024 -39.588 43.530 1.00 46.59 165 ALA A C 1
ATOM 1313 O O . ALA A 1 165 ? -34.004 -38.887 44.533 1.00 46.59 165 ALA A O 1
ATOM 1314 N N . ARG A 1 166 ? -34.838 -39.394 42.486 1.00 44.19 166 ARG A N 1
ATOM 1315 C CA . ARG A 1 166 ? -35.912 -38.397 42.329 1.00 44.19 166 ARG A CA 1
ATOM 1316 C C . ARG A 1 166 ? -35.487 -36.955 42.044 1.00 44.19 166 ARG A C 1
ATOM 1318 O O . ARG A 1 166 ? -35.317 -36.158 42.949 1.00 44.19 166 ARG A O 1
ATOM 1325 N N . ALA A 1 167 ? -35.577 -36.587 40.773 1.00 41.38 167 ALA A N 1
ATOM 1326 C CA . ALA A 1 167 ? -36.667 -35.718 40.333 1.00 41.38 167 ALA A CA 1
ATOM 1327 C C . ALA A 1 167 ? -3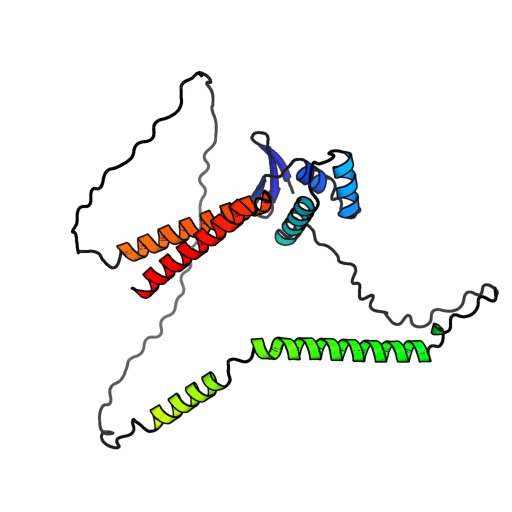6.774 -35.814 38.810 1.00 41.38 167 ALA A C 1
ATOM 1329 O O . ALA A 1 167 ? -35.852 -35.470 38.076 1.00 41.38 167 ALA A O 1
ATOM 1330 N N . ALA A 1 168 ? -37.896 -36.366 38.364 1.00 46.69 168 ALA A N 1
ATOM 1331 C CA . ALA A 1 168 ? -38.427 -36.103 37.046 1.00 46.69 168 ALA A CA 1
ATOM 1332 C C . ALA A 1 168 ? -38.943 -34.663 37.043 1.00 46.69 168 ALA A C 1
ATOM 1334 O O . ALA A 1 168 ? -39.617 -34.297 37.999 1.00 46.69 168 ALA A O 1
ATOM 1335 N N . GLU A 1 169 ? -38.662 -33.899 35.993 1.00 41.34 169 GLU A N 1
ATOM 1336 C CA . GLU A 1 169 ? -39.599 -32.923 35.434 1.00 41.34 169 GLU A CA 1
ATOM 1337 C C . GLU A 1 169 ? -39.110 -32.461 34.053 1.00 41.34 169 GLU A C 1
ATOM 1339 O O . GLU A 1 169 ? -37.913 -32.389 33.775 1.00 41.34 169 GLU A O 1
ATOM 1344 N N . GLU A 1 170 ? -40.081 -32.291 33.161 1.00 45.47 170 GLU A N 1
ATOM 1345 C CA . GLU A 1 170 ? -39.971 -32.043 31.722 1.00 45.47 170 GLU A CA 1
ATOM 1346 C C . GLU A 1 170 ? -39.304 -30.698 31.383 1.00 45.47 170 GLU A C 1
ATOM 1348 O O . GLU A 1 170 ? -39.223 -29.799 32.219 1.00 45.47 170 GLU A O 1
ATOM 1353 N N . PRO A 1 171 ? -38.932 -30.493 30.107 1.00 43.50 171 PRO A N 1
ATOM 1354 C CA . PRO A 1 171 ? -39.566 -29.358 29.440 1.00 43.50 171 PRO A CA 1
ATOM 1355 C C . PRO A 1 171 ? -40.000 -29.648 27.997 1.00 43.50 171 PRO A C 1
ATOM 1357 O O . PRO A 1 171 ? -39.207 -29.961 27.110 1.00 43.50 171 PRO A O 1
ATOM 1360 N N . VAL A 1 172 ? -41.313 -29.540 27.804 1.00 44.44 172 VAL A N 1
ATOM 1361 C CA . VAL A 1 172 ? -42.004 -28.567 26.940 1.00 44.44 172 VAL A CA 1
ATOM 1362 C C . VAL A 1 172 ? -41.261 -28.072 25.684 1.00 44.44 172 VAL A C 1
ATOM 1364 O O . VAL A 1 172 ? -40.220 -27.425 25.714 1.00 44.44 172 VAL A O 1
ATOM 1367 N N . VAL A 1 173 ? -41.937 -28.352 24.574 1.00 44.62 173 VAL A N 1
ATOM 1368 C CA . VAL A 1 173 ? -41.759 -27.962 23.172 1.00 44.62 173 VAL A CA 1
ATOM 1369 C C . VAL A 1 173 ? -41.723 -26.443 22.955 1.00 44.62 173 VAL A C 1
ATOM 1371 O O . VAL A 1 173 ? -42.641 -25.772 23.406 1.00 44.62 173 VAL A O 1
ATOM 1374 N N . GLU A 1 174 ? -40.828 -25.937 22.093 1.00 32.78 174 GLU A N 1
ATOM 1375 C CA . GLU A 1 174 ? -41.220 -24.910 21.108 1.00 32.78 174 GLU A CA 1
ATOM 1376 C C . GLU A 1 174 ? -40.300 -24.883 19.870 1.00 32.78 174 GLU A C 1
ATOM 1378 O O . GLU A 1 174 ? -39.128 -24.519 19.919 1.00 32.78 174 GLU A O 1
ATOM 1383 N N . LYS A 1 175 ? -40.856 -25.296 18.725 1.00 44.91 175 LYS A N 1
ATOM 1384 C CA . LYS A 1 175 ? -40.354 -24.992 17.378 1.00 44.91 175 LYS A CA 1
ATOM 1385 C C . LYS A 1 175 ? -41.152 -23.797 16.872 1.00 44.91 175 LYS A C 1
ATOM 1387 O O . LYS A 1 175 ? -42.334 -24.003 16.617 1.00 44.91 175 LYS A O 1
ATOM 1392 N N . VAL A 1 176 ? -40.540 -22.647 16.587 1.00 36.00 176 VAL A N 1
ATOM 1393 C CA . VAL A 1 176 ? -41.104 -21.700 15.608 1.00 36.00 176 VAL A CA 1
ATOM 1394 C C . VAL A 1 176 ? -39.999 -20.992 14.815 1.00 36.00 176 VAL A C 1
ATOM 1396 O O . VAL A 1 176 ? -38.982 -20.541 15.327 1.00 36.00 176 VAL A O 1
ATOM 1399 N N . SER A 1 177 ? -40.266 -20.970 13.517 1.00 38.88 177 SER A N 1
ATOM 1400 C CA . SER A 1 177 ? -39.617 -20.378 12.354 1.00 38.88 177 SER A CA 1
ATOM 1401 C C . SER A 1 177 ? -39.334 -18.874 12.410 1.00 38.88 177 SER A C 1
ATOM 1403 O O . SER A 1 177 ? -40.194 -18.098 12.816 1.00 38.88 177 SER A O 1
ATOM 1405 N N . LEU A 1 178 ? -38.217 -18.457 11.806 1.00 32.06 178 LEU A N 1
ATOM 1406 C CA . LEU A 1 178 ? -37.999 -17.086 11.337 1.00 32.06 178 LEU A CA 1
ATOM 1407 C C . LEU A 1 178 ? -38.118 -17.041 9.810 1.00 32.06 178 LEU A C 1
ATOM 1409 O O . LEU A 1 178 ? -37.210 -17.433 9.080 1.00 32.06 178 LEU A O 1
ATOM 1413 N N . ALA A 1 179 ? -39.257 -16.542 9.342 1.00 43.31 179 ALA A N 1
ATOM 1414 C CA . ALA A 1 179 ? -39.401 -15.927 8.033 1.00 43.31 179 ALA A CA 1
ATOM 1415 C C . ALA A 1 179 ? -39.873 -14.490 8.267 1.00 43.31 179 ALA A C 1
ATOM 1417 O O . ALA A 1 179 ? -40.905 -14.284 8.901 1.00 43.31 179 ALA A O 1
ATOM 1418 N N . ALA A 1 180 ? -39.144 -13.506 7.745 1.00 39.19 180 ALA A N 1
ATOM 1419 C CA . ALA A 1 180 ? -39.658 -12.154 7.571 1.00 39.19 180 ALA A CA 1
ATOM 1420 C C . ALA A 1 180 ? -39.018 -11.514 6.333 1.00 39.19 180 ALA A C 1
ATOM 1422 O O . ALA A 1 180 ? -37.819 -11.259 6.262 1.00 39.19 180 ALA A O 1
ATOM 1423 N N . LYS A 1 181 ? -39.888 -11.332 5.345 1.00 33.66 181 LYS A N 1
ATOM 1424 C CA . LYS A 1 181 ? -39.783 -10.556 4.110 1.00 33.66 181 LYS A CA 1
ATOM 1425 C C . LYS A 1 181 ? -40.163 -9.093 4.407 1.00 33.66 181 LYS A C 1
ATOM 1427 O O . LYS A 1 181 ? -40.871 -8.884 5.387 1.00 33.66 181 LYS A O 1
ATOM 1432 N N . VAL A 1 182 ? -39.755 -8.155 3.536 1.00 37.12 182 VAL A N 1
ATOM 1433 C CA . VAL A 1 182 ? -40.406 -6.874 3.106 1.00 37.12 182 VAL A CA 1
ATOM 1434 C C . VAL A 1 182 ? -39.283 -5.885 2.725 1.00 37.12 182 VAL A C 1
ATOM 1436 O O . VAL A 1 182 ? -38.438 -5.576 3.554 1.00 37.12 182 VAL A O 1
ATOM 1439 N N . ASP A 1 183 ? -39.011 -5.607 1.446 1.00 35.81 183 ASP A N 1
ATOM 1440 C CA . ASP A 1 183 ? -39.707 -4.769 0.438 1.00 35.81 183 ASP A CA 1
ATOM 1441 C C . ASP A 1 183 ? -39.539 -3.231 0.593 1.00 35.81 183 ASP A C 1
ATOM 1443 O O . ASP A 1 183 ? -40.088 -2.606 1.490 1.00 35.81 183 ASP A O 1
ATOM 1447 N N . ALA A 1 184 ? -38.794 -2.671 -0.376 1.00 37.56 184 ALA A N 1
ATOM 1448 C CA . ALA A 1 184 ? -39.046 -1.479 -1.209 1.00 37.56 184 ALA A CA 1
ATOM 1449 C C . ALA A 1 184 ? -39.230 -0.035 -0.643 1.00 37.56 184 ALA A C 1
ATOM 1451 O O . ALA A 1 184 ? -40.327 0.352 -0.265 1.00 37.56 184 ALA A O 1
ATOM 1452 N N . ALA A 1 185 ? -38.184 0.791 -0.896 1.00 40.59 185 ALA A N 1
ATOM 1453 C CA . ALA A 1 185 ? -38.154 2.146 -1.529 1.00 40.59 185 ALA A CA 1
ATOM 1454 C C . ALA A 1 185 ? -38.830 3.368 -0.821 1.00 40.59 185 ALA A C 1
ATOM 1456 O O . ALA A 1 185 ? -39.569 3.158 0.132 1.00 40.59 185 ALA A O 1
ATOM 1457 N N . PRO A 1 186 ? -38.665 4.655 -1.263 1.00 52.12 186 PRO A N 1
ATOM 1458 C CA . PRO A 1 186 ? -37.817 5.239 -2.323 1.00 52.12 186 PRO A CA 1
ATOM 1459 C C . PRO A 1 186 ? -37.035 6.549 -1.961 1.00 52.12 186 PRO A C 1
ATOM 1461 O O . PRO A 1 186 ? -37.315 7.244 -0.994 1.00 52.12 186 PRO A O 1
ATOM 1464 N N . SER A 1 187 ? -36.081 6.902 -2.837 1.00 37.88 187 SER A N 1
ATOM 1465 C CA . SER A 1 187 ? -35.742 8.241 -3.381 1.00 37.88 187 SER A CA 1
ATOM 1466 C C . SER A 1 187 ? -36.098 9.524 -2.595 1.00 37.88 187 SER A C 1
ATOM 1468 O O . SER A 1 187 ? -37.258 9.926 -2.554 1.00 37.88 187 SER A O 1
ATOM 1470 N N . SER A 1 188 ? -35.079 10.308 -2.211 1.00 39.34 188 SER A N 1
ATOM 1471 C CA . SER A 1 188 ? -35.198 11.771 -2.089 1.00 39.34 188 SER A CA 1
ATOM 1472 C C . SER A 1 188 ? -34.016 12.477 -2.756 1.00 39.34 188 SER A C 1
ATOM 1474 O O . SER A 1 188 ? -32.848 12.201 -2.494 1.00 39.34 188 SER A O 1
ATOM 1476 N N . ARG A 1 189 ? -34.384 13.365 -3.677 1.00 39.47 189 ARG A N 1
ATOM 1477 C CA . ARG A 1 189 ? -33.581 14.195 -4.568 1.00 39.47 189 ARG A CA 1
ATOM 1478 C C . ARG A 1 189 ? -33.618 15.603 -3.982 1.00 39.47 189 ARG A C 1
ATOM 1480 O O . ARG A 1 189 ? -34.705 16.157 -3.863 1.00 39.47 189 ARG A O 1
ATOM 1487 N N . ALA A 1 190 ? -32.470 16.196 -3.678 1.00 41.94 190 ALA A N 1
ATOM 1488 C CA . ALA A 1 190 ? -32.388 17.629 -3.416 1.00 41.94 190 ALA A CA 1
ATOM 1489 C C . ALA A 1 190 ? -31.184 18.220 -4.146 1.00 41.94 190 ALA A C 1
ATOM 1491 O O . ALA A 1 190 ? -30.050 17.761 -4.019 1.00 41.94 190 ALA A O 1
ATOM 1492 N N . SER A 1 191 ? -31.505 19.199 -4.976 1.00 43.25 191 SER A N 1
ATOM 1493 C CA . SER A 1 191 ? -30.632 19.933 -5.872 1.00 43.25 191 SER A CA 1
ATOM 1494 C C . SER A 1 191 ? -29.949 21.096 -5.139 1.00 43.25 191 SER A C 1
ATOM 1496 O O . SER A 1 191 ? -30.567 21.776 -4.329 1.00 43.25 191 SER A O 1
ATOM 1498 N N . VAL A 1 192 ? -28.688 21.329 -5.496 1.00 47.62 192 VAL A N 1
ATOM 1499 C CA . VAL A 1 192 ? -27.913 22.598 -5.465 1.00 47.62 192 VAL A CA 1
ATOM 1500 C C . VAL A 1 192 ? -28.605 23.616 -6.426 1.00 47.62 192 VAL A C 1
ATOM 1502 O O . VAL A 1 192 ? -29.332 23.104 -7.288 1.00 47.62 192 VAL A O 1
ATOM 1505 N N . PRO A 1 193 ? -28.442 24.975 -6.405 1.00 52.91 193 PRO A N 1
ATOM 1506 C CA . PRO A 1 193 ? -27.297 25.819 -5.978 1.00 52.91 193 PRO A CA 1
ATOM 1507 C C . PRO A 1 193 ? -27.640 27.086 -5.154 1.00 52.91 193 PRO A C 1
ATOM 1509 O O . PRO A 1 193 ? -28.804 27.423 -4.999 1.00 52.91 193 PRO A O 1
ATOM 1512 N N . GLU A 1 194 ? -26.613 27.804 -4.667 1.00 40.62 194 GLU A N 1
ATOM 1513 C CA . GLU A 1 194 ? -26.279 29.197 -5.075 1.00 40.62 194 GLU A CA 1
ATOM 1514 C C . GLU A 1 194 ? -25.352 29.892 -4.043 1.00 40.62 194 GLU A C 1
ATOM 1516 O O . GLU A 1 194 ? -25.667 30.022 -2.864 1.00 40.62 194 GLU A O 1
ATOM 1521 N N . ALA A 1 195 ? -24.161 30.285 -4.505 1.00 53.03 195 ALA A N 1
ATOM 1522 C CA . ALA A 1 195 ? -23.247 31.262 -3.886 1.00 53.03 195 ALA A CA 1
ATOM 1523 C C . ALA A 1 195 ? -23.552 32.661 -4.499 1.00 53.03 195 ALA A C 1
ATOM 1525 O O . ALA A 1 195 ? -24.405 32.689 -5.385 1.00 53.03 195 ALA A O 1
ATOM 1526 N N . PRO A 1 196 ? -22.859 33.795 -4.215 1.00 60.25 196 PRO A N 1
ATOM 1527 C CA . PRO A 1 196 ? -21.671 34.017 -3.369 1.00 60.25 196 PRO A CA 1
ATOM 1528 C C . PRO A 1 196 ? -21.692 35.326 -2.526 1.00 60.25 196 PRO A C 1
ATOM 1530 O O . PRO A 1 196 ? -22.515 36.205 -2.751 1.00 60.25 196 PRO A O 1
ATOM 1533 N N . ALA A 1 197 ? -20.712 35.502 -1.626 1.00 46.25 197 ALA A N 1
ATOM 1534 C CA . ALA A 1 197 ? -20.015 36.785 -1.397 1.00 46.25 197 ALA A CA 1
ATOM 1535 C C . ALA A 1 197 ? -18.807 36.614 -0.447 1.00 46.25 197 ALA A C 1
ATOM 1537 O O . ALA A 1 197 ? -18.952 36.277 0.724 1.00 46.25 197 ALA A O 1
ATOM 1538 N N . THR A 1 198 ? -17.615 36.853 -0.988 1.00 47.66 198 THR A N 1
ATOM 1539 C CA . THR A 1 198 ? -16.356 37.248 -0.317 1.00 47.66 198 THR A CA 1
ATOM 1540 C C . THR A 1 198 ? -16.411 38.755 0.039 1.00 47.66 198 THR A C 1
ATOM 1542 O O . THR A 1 198 ? -17.354 39.407 -0.413 1.00 47.66 198 THR A O 1
ATOM 1545 N N . PRO A 1 199 ? -15.361 39.410 0.590 1.00 56.72 199 PRO A N 1
ATOM 1546 C CA . PRO A 1 199 ? -14.302 39.040 1.553 1.00 56.72 199 PRO A CA 1
ATOM 1547 C C . PRO A 1 199 ? -14.276 39.993 2.779 1.00 56.72 199 PRO A C 1
ATOM 1549 O O . PRO A 1 199 ? -14.876 41.054 2.717 1.00 56.72 199 PRO A O 1
ATOM 1552 N N . GLU A 1 200 ? -13.508 39.678 3.831 1.00 42.19 200 GLU A N 1
ATOM 1553 C CA . GLU A 1 200 ? -12.705 40.670 4.585 1.00 42.19 200 GLU A CA 1
ATOM 1554 C C . GLU A 1 200 ? -11.746 39.970 5.578 1.00 42.19 200 GLU A C 1
ATOM 1556 O O . GLU A 1 200 ? -12.160 39.314 6.530 1.00 42.19 200 GLU A O 1
ATOM 1561 N N . ASP A 1 201 ? -10.449 40.090 5.288 1.00 43.84 201 ASP A N 1
ATOM 1562 C CA . ASP A 1 201 ? -9.317 40.109 6.239 1.00 43.84 201 ASP A CA 1
ATOM 1563 C C . ASP A 1 201 ? -9.256 41.537 6.864 1.00 43.84 201 ASP A C 1
ATOM 1565 O O . ASP A 1 201 ? -9.878 42.422 6.266 1.00 43.84 201 ASP A O 1
ATOM 1569 N N . PRO A 1 202 ? -8.492 41.874 7.941 1.00 56.28 202 PRO A N 1
ATOM 1570 C CA . PRO A 1 202 ? -7.254 41.221 8.397 1.00 56.28 202 PRO A CA 1
ATOM 1571 C C . PRO A 1 202 ? -7.008 41.165 9.933 1.00 56.28 202 PRO A C 1
ATOM 1573 O O . PRO A 1 202 ? -7.664 41.829 10.727 1.00 56.28 202 PRO A O 1
ATOM 1576 N N . SER A 1 203 ? -5.915 40.480 10.303 1.00 36.78 203 SER A N 1
ATOM 1577 C CA . SER A 1 203 ? -5.034 40.739 11.465 1.00 36.78 203 SER A CA 1
ATOM 1578 C C . SER A 1 203 ? -5.606 40.641 12.888 1.00 36.78 203 SER A C 1
ATOM 1580 O O . SER A 1 203 ? -6.418 41.457 13.296 1.00 36.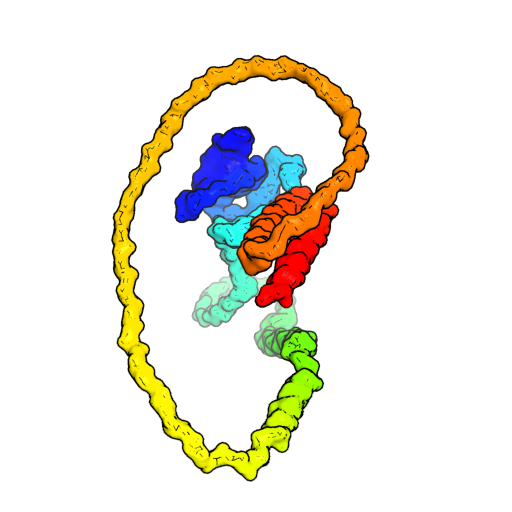78 203 SER A O 1
ATOM 1582 N N . SER A 1 204 ? -5.006 39.788 13.731 1.00 37.91 204 SER A N 1
ATOM 1583 C CA . SER A 1 204 ? -4.199 40.249 14.883 1.00 37.91 204 SER A CA 1
ATOM 1584 C C . SER A 1 204 ? -3.748 39.088 15.791 1.00 37.91 204 SER A C 1
ATOM 1586 O O . SER A 1 204 ? -4.561 38.316 16.284 1.00 37.91 204 SER A O 1
ATOM 1588 N N . SER A 1 205 ? -2.434 39.054 16.047 1.00 39.22 205 SER A N 1
ATOM 1589 C CA . SER A 1 205 ? -1.747 38.697 17.308 1.00 39.22 205 SER A CA 1
ATOM 1590 C C . SER A 1 205 ? -2.048 37.376 18.053 1.00 39.22 205 SER A C 1
ATOM 1592 O O . SER A 1 205 ? -3.079 37.221 18.701 1.00 39.22 205 SER A O 1
ATOM 1594 N N . SER A 1 206 ? -1.018 36.521 18.113 1.00 39.69 206 SER A N 1
ATOM 1595 C CA . SER A 1 206 ? -0.668 35.583 19.205 1.00 39.69 206 SER A CA 1
ATOM 1596 C C . SER A 1 206 ? -0.568 36.264 20.597 1.00 39.69 206 SER A C 1
ATOM 1598 O O . SER A 1 206 ? -0.629 37.491 20.662 1.00 39.69 206 SER A O 1
ATOM 1600 N N . PRO A 1 207 ? -0.092 35.577 21.660 1.00 51.81 207 PRO A N 1
ATOM 1601 C CA . PRO A 1 207 ? -0.511 34.314 22.294 1.00 51.81 207 PRO A CA 1
ATOM 1602 C C . PRO A 1 207 ? -0.828 34.535 23.799 1.00 51.81 207 PRO A C 1
ATOM 1604 O O . PRO A 1 207 ? -0.300 35.470 24.396 1.00 51.81 207 PRO A O 1
ATOM 1607 N N . VAL A 1 208 ? -1.609 33.672 24.462 1.00 41.75 208 VAL A N 1
ATOM 1608 C CA . VAL A 1 208 ? -1.673 33.670 25.942 1.00 41.75 208 VAL A CA 1
ATOM 1609 C C . VAL A 1 208 ? -1.818 32.246 26.481 1.00 41.75 208 VAL A C 1
ATOM 1611 O O . VAL A 1 208 ? -2.834 31.588 26.267 1.00 41.75 208 VAL A O 1
ATOM 1614 N N . ASP A 1 209 ? -0.779 31.809 27.191 1.00 39.44 209 ASP A N 1
ATOM 1615 C CA . ASP A 1 209 ? -0.795 30.705 28.146 1.00 39.44 209 ASP A CA 1
ATOM 1616 C C . ASP A 1 209 ? -1.781 30.999 29.287 1.00 39.44 209 ASP A C 1
ATOM 1618 O O . ASP A 1 209 ? -1.743 32.076 29.883 1.00 39.44 209 ASP A O 1
ATOM 1622 N N . ALA A 1 210 ? -2.631 30.033 29.639 1.00 44.31 210 ALA A N 1
ATOM 1623 C CA . ALA A 1 210 ? -3.408 30.081 30.874 1.00 44.31 210 ALA A CA 1
ATOM 1624 C C . ALA A 1 210 ? -3.454 28.699 31.530 1.00 44.31 210 ALA A C 1
ATOM 1626 O O . ALA A 1 210 ? -4.107 27.761 31.072 1.00 44.31 210 ALA A O 1
ATOM 1627 N N . GLU A 1 211 ? -2.707 28.616 32.620 1.00 42.66 211 GLU A N 1
ATOM 1628 C CA . GLU A 1 211 ? -2.681 27.554 33.608 1.00 42.66 211 GLU A CA 1
ATOM 1629 C C . GLU A 1 211 ? -3.939 27.620 34.500 1.00 42.66 211 GLU A C 1
ATOM 1631 O O . GLU A 1 211 ? -4.409 28.703 34.841 1.00 42.66 211 GLU A O 1
ATOM 1636 N N . THR A 1 212 ? -4.382 26.449 34.972 1.00 36.34 212 THR A N 1
ATOM 1637 C CA . THR A 1 212 ? -5.205 26.229 36.182 1.00 36.34 212 THR A CA 1
ATOM 1638 C C . THR A 1 212 ? -6.704 26.560 36.110 1.00 36.34 212 THR A C 1
ATOM 1640 O O . THR A 1 212 ? -7.101 27.711 35.982 1.00 36.34 212 THR A O 1
ATOM 1643 N N . THR A 1 213 ? -7.564 25.556 36.351 1.00 35.50 213 THR A N 1
ATOM 1644 C CA . THR A 1 213 ? -8.383 25.457 37.586 1.00 35.50 213 THR A CA 1
ATOM 1645 C C . THR A 1 213 ? -9.159 24.132 37.644 1.00 35.50 213 THR A C 1
ATOM 1647 O O . THR A 1 213 ? -9.917 23.776 36.747 1.00 35.50 213 THR A O 1
ATOM 1650 N N . GLN A 1 214 ? -8.944 23.411 38.748 1.00 43.75 214 GLN A N 1
ATOM 1651 C CA . GLN A 1 214 ? -9.741 22.290 39.241 1.00 43.75 214 GLN A CA 1
ATOM 1652 C C . GLN A 1 214 ? -11.208 22.685 39.432 1.00 43.75 214 GLN A C 1
ATOM 1654 O O . GLN A 1 214 ? -11.487 23.703 40.056 1.00 43.75 214 GLN A O 1
ATOM 1659 N N . SER A 1 215 ? -12.135 21.810 39.056 1.00 39.12 215 SER A N 1
ATOM 1660 C CA . SER A 1 215 ? -13.399 21.628 39.779 1.00 39.12 215 SER A CA 1
ATOM 1661 C C . SER A 1 215 ? -13.975 20.256 39.444 1.00 39.12 215 SER A C 1
ATOM 1663 O O . SER A 1 215 ? -14.461 20.023 38.341 1.00 39.12 215 SER A O 1
ATOM 1665 N N . ALA A 1 216 ? -13.902 19.346 40.415 1.00 46.94 216 ALA A N 1
ATOM 1666 C CA . ALA A 1 216 ? -14.893 18.287 40.551 1.00 46.94 216 ALA A CA 1
ATOM 1667 C C . ALA A 1 216 ? -16.241 18.923 40.949 1.00 46.94 216 ALA A C 1
ATOM 1669 O O . ALA A 1 216 ? -16.256 19.990 41.571 1.00 46.94 216 ALA A O 1
ATOM 1670 N N . PRO A 1 217 ? -17.360 18.248 40.665 1.00 50.81 217 PRO A N 1
ATOM 1671 C CA . PRO A 1 217 ? -18.071 17.667 41.794 1.00 50.81 217 PRO A CA 1
ATOM 1672 C C . PRO A 1 217 ? -18.496 16.213 41.572 1.00 50.81 217 PRO A C 1
ATOM 1674 O O . PRO A 1 217 ? -18.754 15.742 40.467 1.00 50.81 217 PRO A O 1
ATOM 1677 N N . THR A 1 218 ? -18.530 15.541 42.712 1.00 44.16 218 THR A N 1
ATOM 1678 C CA . THR A 1 218 ? -18.974 14.184 43.004 1.00 44.16 218 THR A CA 1
ATOM 1679 C C . THR A 1 218 ? -20.500 14.042 42.920 1.00 44.16 218 THR A C 1
ATOM 1681 O O . THR A 1 218 ? -21.219 14.999 43.187 1.00 44.16 218 THR A O 1
ATOM 1684 N N . GLU A 1 219 ? -20.926 12.794 42.679 1.00 49.12 219 GLU A N 1
ATOM 1685 C CA . GLU A 1 219 ? -22.244 12.184 42.941 1.00 49.12 219 GLU A CA 1
ATOM 1686 C C . GLU A 1 219 ? -23.373 12.367 41.913 1.00 49.12 219 GLU A C 1
ATOM 1688 O O . GLU A 1 219 ? -24.120 13.331 41.941 1.00 49.12 219 GLU A O 1
ATOM 1693 N N . GLU A 1 220 ? -23.597 11.313 41.113 1.00 42.62 220 GLU A N 1
ATOM 1694 C CA . GLU A 1 220 ? -24.915 10.663 41.054 1.00 42.62 220 GLU A CA 1
ATOM 1695 C C . GLU A 1 220 ? -24.767 9.180 40.664 1.00 42.62 220 GLU A C 1
ATOM 1697 O O . GLU A 1 220 ? -24.463 8.794 39.535 1.00 42.62 220 GLU A O 1
ATOM 1702 N N . ALA A 1 221 ? -24.924 8.321 41.670 1.00 47.28 221 ALA A N 1
ATOM 1703 C CA . ALA A 1 221 ? -24.908 6.874 41.556 1.00 47.28 221 ALA A CA 1
ATOM 1704 C C . ALA A 1 221 ? -26.308 6.367 41.177 1.00 47.28 221 ALA A C 1
ATOM 1706 O O . ALA A 1 221 ? -27.050 5.934 42.052 1.00 47.28 221 ALA A O 1
ATOM 1707 N N . ALA A 1 222 ? -26.675 6.416 39.891 1.00 44.31 222 ALA A N 1
ATOM 1708 C CA . ALA A 1 222 ? -27.899 5.769 39.395 1.00 44.31 222 ALA A CA 1
ATOM 1709 C C . ALA A 1 222 ? -27.947 5.558 37.862 1.00 44.31 222 ALA A C 1
ATOM 1711 O O . ALA A 1 222 ? -28.977 5.803 37.251 1.00 44.31 222 ALA A O 1
ATOM 1712 N N . SER A 1 223 ? -26.870 5.085 37.219 1.00 44.56 223 SER A N 1
ATOM 1713 C CA . SER A 1 223 ? -26.938 4.451 35.878 1.00 44.56 223 SER A CA 1
ATOM 1714 C C . SER A 1 223 ? -25.592 3.822 35.483 1.00 44.56 223 SER A C 1
ATOM 1716 O O . SER A 1 223 ? -24.984 4.213 34.487 1.00 44.56 223 SER A O 1
ATOM 1718 N N . ARG A 1 224 ? -25.059 2.898 36.295 1.00 52.59 224 ARG A N 1
ATOM 1719 C CA . ARG A 1 224 ? -23.700 2.361 36.075 1.00 52.59 224 ARG A CA 1
ATOM 1720 C C . ARG A 1 224 ? -23.548 1.533 34.791 1.00 52.59 224 ARG A C 1
ATOM 1722 O O . ARG A 1 224 ? -22.494 1.601 34.186 1.00 52.59 224 ARG A O 1
ATOM 1729 N N . ASP A 1 225 ? -24.600 0.878 34.309 1.00 57.72 225 ASP A N 1
ATOM 1730 C CA . ASP A 1 225 ? -24.476 -0.016 33.144 1.00 57.72 225 ASP A CA 1
ATOM 1731 C C . ASP A 1 225 ? -24.496 0.710 31.785 1.00 57.72 225 ASP A C 1
ATOM 1733 O O . ASP A 1 225 ? -23.843 0.307 30.827 1.00 57.72 225 ASP A O 1
ATOM 1737 N N . GLY A 1 226 ? -25.229 1.824 31.675 1.00 61.34 226 GLY A N 1
ATOM 1738 C CA . GLY A 1 226 ? -25.369 2.547 30.403 1.00 61.34 226 GLY A CA 1
ATOM 1739 C C . GLY A 1 226 ? -24.227 3.523 30.095 1.00 61.34 226 GLY A C 1
ATOM 1740 O O . GLY A 1 226 ? -24.024 3.887 28.935 1.00 61.34 226 GLY A O 1
ATOM 1741 N N . GLY A 1 227 ? -23.499 3.976 31.122 1.00 73.88 227 GLY A N 1
ATOM 1742 C CA . GLY A 1 227 ? -22.396 4.933 30.979 1.00 73.88 227 GLY A CA 1
ATOM 1743 C C . GLY A 1 227 ? -21.137 4.300 30.389 1.00 73.88 227 GLY A C 1
ATOM 1744 O O . GLY A 1 227 ? -20.523 4.873 29.487 1.00 73.88 227 GLY A O 1
ATOM 1745 N N . ASP A 1 228 ? -20.810 3.089 30.835 1.00 81.19 228 ASP A N 1
ATOM 1746 C CA . ASP A 1 228 ? -19.606 2.371 30.411 1.00 81.19 228 ASP A CA 1
ATOM 1747 C C . ASP A 1 228 ? -19.700 1.926 28.941 1.00 81.19 228 ASP A C 1
ATOM 1749 O O . ASP A 1 228 ? -18.732 2.057 28.192 1.00 81.19 228 ASP A O 1
ATOM 1753 N N . ILE A 1 229 ? -20.893 1.541 28.471 1.00 83.00 229 ILE A N 1
ATOM 1754 C CA . ILE A 1 229 ? -21.131 1.197 27.058 1.00 83.00 229 ILE A CA 1
ATOM 1755 C C . ILE A 1 229 ? -20.921 2.416 26.141 1.00 83.00 229 ILE A C 1
ATOM 1757 O O . ILE A 1 229 ? -20.227 2.320 25.128 1.00 83.00 229 ILE A O 1
ATOM 1761 N N . ARG A 1 230 ? -21.454 3.592 26.507 1.00 86.12 230 ARG A N 1
ATOM 1762 C CA . ARG A 1 230 ? -21.247 4.837 25.735 1.00 86.12 230 ARG A CA 1
ATOM 1763 C C . ARG A 1 230 ? -19.785 5.290 25.737 1.00 86.12 230 ARG A C 1
ATOM 1765 O O . ARG A 1 230 ? -19.301 5.843 24.746 1.00 86.12 230 ARG A O 1
ATOM 1772 N N . SER A 1 231 ? -19.075 5.042 26.838 1.00 88.62 231 SER A N 1
ATOM 1773 C CA . SER A 1 231 ? -17.634 5.283 26.938 1.00 88.62 231 SER A CA 1
ATOM 1774 C C . SER A 1 23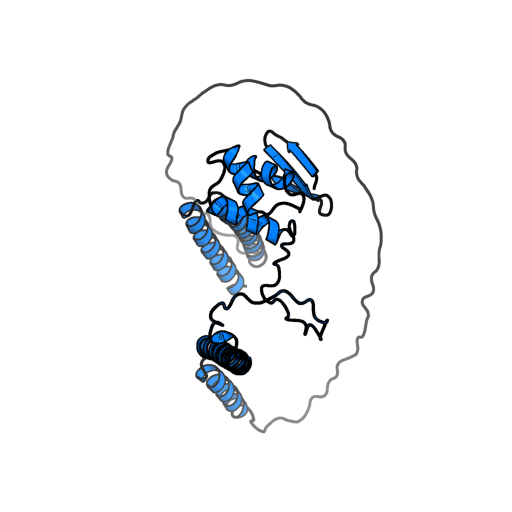1 ? -16.857 4.405 25.949 1.00 88.62 231 SER A C 1
ATOM 1776 O O . SER A 1 231 ? -16.046 4.920 25.178 1.00 88.62 231 SER A O 1
ATOM 1778 N N . ILE A 1 232 ? -17.177 3.105 25.875 1.00 92.38 232 ILE A N 1
ATOM 1779 C CA . ILE A 1 232 ? -16.560 2.170 24.919 1.00 92.38 232 ILE A CA 1
ATOM 1780 C C . ILE A 1 232 ? -16.802 2.609 23.469 1.00 92.38 232 ILE A C 1
ATOM 1782 O O . ILE A 1 232 ? -15.864 2.616 22.672 1.00 92.38 232 ILE A O 1
ATOM 1786 N N . GLU A 1 233 ? -18.028 2.998 23.108 1.00 93.88 233 GLU A N 1
ATOM 1787 C CA . GLU A 1 233 ? -18.330 3.484 21.752 1.00 93.88 233 GLU A CA 1
ATOM 1788 C C . GLU A 1 233 ? -17.487 4.712 21.389 1.00 93.88 233 GLU A C 1
ATOM 1790 O O . GLU A 1 233 ? -16.890 4.761 20.312 1.00 93.88 233 GLU A O 1
ATOM 1795 N N . THR A 1 234 ? -17.358 5.662 22.317 1.00 96.25 234 THR A N 1
ATOM 1796 C CA . THR A 1 234 ? -16.538 6.866 22.121 1.00 96.25 234 THR A CA 1
ATOM 1797 C C . THR A 1 234 ? -15.061 6.513 21.922 1.00 96.25 234 THR A C 1
ATOM 1799 O O . THR A 1 234 ? -14.413 7.035 21.013 1.00 96.25 234 THR A O 1
ATOM 1802 N N . LEU A 1 235 ? -14.524 5.585 22.720 1.00 95.75 235 LEU A N 1
ATOM 1803 C CA . LEU A 1 235 ? -13.139 5.122 22.591 1.00 95.75 235 LEU A CA 1
ATOM 1804 C C . LEU A 1 235 ? -12.893 4.380 21.270 1.00 95.75 235 LEU A C 1
ATOM 1806 O O . LEU A 1 235 ? -11.835 4.545 20.662 1.00 95.75 235 LEU A O 1
ATOM 1810 N N . ARG A 1 236 ? -13.867 3.600 20.783 1.00 95.62 236 ARG A N 1
ATOM 1811 C CA . ARG A 1 236 ? -13.782 2.919 19.480 1.00 95.62 236 ARG A CA 1
ATOM 1812 C C . ARG A 1 236 ? -13.754 3.912 18.319 1.00 95.62 236 ARG A C 1
ATOM 1814 O O . ARG A 1 236 ? -12.956 3.732 17.402 1.00 95.62 236 ARG A O 1
ATOM 1821 N N . VAL A 1 237 ? -14.553 4.981 18.381 1.00 97.38 237 VAL A N 1
ATOM 1822 C CA . VAL A 1 237 ? -14.501 6.075 17.393 1.00 97.38 237 VAL A CA 1
ATOM 1823 C C . VAL A 1 237 ? -13.123 6.738 17.397 1.00 97.38 237 VAL A C 1
ATOM 1825 O O . VAL A 1 237 ? -12.508 6.881 16.342 1.00 97.38 237 VAL A O 1
ATOM 1828 N N . GLN A 1 238 ? -12.584 7.060 18.577 1.00 96.81 238 GLN A N 1
ATOM 1829 C CA . GLN A 1 238 ? -11.240 7.636 18.691 1.00 96.81 238 GLN A CA 1
ATOM 1830 C C . GLN A 1 238 ? -10.148 6.698 18.162 1.00 96.81 238 GLN A C 1
ATOM 1832 O O . GLN A 1 238 ? -9.167 7.162 17.581 1.00 96.81 238 GLN A O 1
ATOM 1837 N N . LEU A 1 239 ? -10.301 5.384 18.339 1.00 97.44 239 LEU A N 1
ATOM 1838 C CA . LEU A 1 239 ? -9.352 4.396 17.830 1.00 97.44 239 LEU A CA 1
ATOM 1839 C C . LEU A 1 239 ? -9.358 4.342 16.296 1.00 97.44 239 LEU A C 1
ATOM 1841 O O . LEU A 1 239 ? -8.286 4.239 15.694 1.00 97.44 239 LEU A O 1
ATOM 1845 N N . GLU A 1 240 ? -10.525 4.472 15.661 1.00 96.31 240 GLU A N 1
ATOM 1846 C CA . GLU A 1 240 ? -10.624 4.551 14.199 1.00 96.31 240 GLU A CA 1
ATOM 1847 C C . GLU A 1 240 ? -10.045 5.868 13.663 1.00 96.31 240 GLU A C 1
ATOM 1849 O O . GLU A 1 240 ? -9.274 5.853 12.704 1.00 96.31 240 GLU A O 1
ATOM 1854 N N . GLU A 1 241 ? -10.304 7.001 14.325 1.00 96.44 241 GLU A N 1
ATOM 1855 C CA . GLU A 1 241 ? -9.651 8.275 13.992 1.00 96.44 241 GLU A CA 1
ATOM 1856 C C . GLU A 1 241 ? -8.124 8.181 14.103 1.00 96.44 241 GLU A C 1
ATOM 1858 O O . GLU A 1 241 ? -7.395 8.675 13.238 1.00 96.44 241 GLU A O 1
ATOM 1863 N N . CYS A 1 242 ? -7.625 7.513 15.148 1.00 97.12 242 CYS A N 1
ATOM 1864 C CA . CYS A 1 242 ? -6.200 7.257 15.294 1.00 97.12 242 CYS A CA 1
ATOM 1865 C C . CYS A 1 242 ? -5.647 6.400 14.153 1.00 97.12 242 CYS A C 1
ATOM 1867 O O . CYS A 1 242 ? -4.545 6.659 13.669 1.00 97.12 242 CYS A O 1
ATOM 1869 N N . ARG A 1 243 ? -6.405 5.404 13.687 1.00 96.69 243 ARG A N 1
ATOM 1870 C CA . ARG A 1 243 ? -6.003 4.565 12.555 1.00 96.69 243 ARG A CA 1
ATOM 1871 C C . ARG A 1 243 ? -5.862 5.385 11.271 1.00 96.69 243 ARG A C 1
ATOM 1873 O O . ARG A 1 243 ? -4.844 5.261 10.596 1.00 96.69 243 ARG A O 1
ATOM 1880 N N . ILE A 1 244 ? -6.817 6.275 10.996 1.00 97.19 244 ILE A N 1
ATOM 1881 C CA . ILE A 1 244 ? -6.777 7.179 9.835 1.00 97.19 244 ILE A CA 1
ATOM 1882 C C . ILE A 1 244 ? -5.546 8.097 9.903 1.00 97.19 244 ILE A C 1
ATOM 1884 O O . ILE A 1 244 ? -4.786 8.168 8.938 1.00 97.19 244 ILE A O 1
ATOM 1888 N N . ARG A 1 245 ? -5.293 8.749 11.050 1.00 97.25 245 ARG A N 1
ATOM 1889 C CA . ARG A 1 245 ? -4.112 9.621 11.220 1.00 97.25 245 ARG A CA 1
ATOM 1890 C C . ARG A 1 245 ? -2.795 8.861 11.104 1.00 97.25 245 ARG A C 1
ATOM 1892 O O . ARG A 1 245 ? -1.843 9.367 10.519 1.00 97.25 245 ARG A O 1
ATOM 1899 N N . ARG A 1 246 ? -2.721 7.643 11.645 1.00 97.38 246 ARG A N 1
ATOM 1900 C CA . ARG A 1 246 ? -1.540 6.779 11.517 1.00 97.38 246 ARG A CA 1
ATOM 1901 C C . ARG A 1 246 ? -1.225 6.512 10.046 1.00 97.38 246 ARG A C 1
ATOM 1903 O O . ARG A 1 246 ? -0.067 6.615 9.646 1.00 97.38 246 ARG A O 1
ATOM 1910 N N . ASP A 1 247 ? -2.241 6.172 9.260 1.00 92.31 247 ASP A N 1
ATOM 1911 C CA . ASP A 1 247 ? -2.080 5.877 7.836 1.00 92.31 247 ASP A CA 1
ATOM 1912 C C . ASP A 1 247 ? -1.708 7.145 7.048 1.00 92.31 247 ASP A C 1
ATOM 1914 O O . ASP A 1 247 ? -0.870 7.093 6.148 1.00 92.31 247 ASP A O 1
ATOM 1918 N N . GLU A 1 248 ? -2.230 8.308 7.445 1.00 94.25 248 GLU A N 1
ATOM 1919 C CA . GLU A 1 248 ? -1.809 9.605 6.910 1.00 94.25 248 GLU A CA 1
ATOM 1920 C C . GLU A 1 248 ? -0.323 9.894 7.187 1.00 94.25 248 GLU A C 1
ATOM 1922 O O . GLU A 1 248 ? 0.419 10.206 6.252 1.00 94.25 248 GLU A O 1
ATOM 1927 N N . PHE A 1 249 ? 0.150 9.720 8.428 1.00 97.25 249 PHE A N 1
ATOM 1928 C CA . PHE A 1 249 ? 1.570 9.886 8.766 1.00 97.25 249 PHE A CA 1
ATOM 1929 C C . PHE A 1 249 ? 2.463 8.901 8.005 1.00 97.25 249 PHE A C 1
ATOM 1931 O O . PHE A 1 249 ? 3.537 9.277 7.531 1.00 97.25 249 PHE A O 1
ATOM 1938 N N . TYR A 1 250 ? 2.000 7.662 7.815 1.00 91.12 250 TYR A N 1
ATOM 1939 C CA . TYR A 1 250 ? 2.703 6.667 7.006 1.00 91.12 250 TYR A CA 1
ATOM 1940 C C . TYR A 1 250 ? 2.840 7.117 5.542 1.00 91.12 250 TYR A C 1
ATOM 1942 O O . TYR A 1 250 ? 3.929 7.066 4.970 1.00 91.12 250 TYR A O 1
ATOM 1950 N N . LEU A 1 251 ? 1.767 7.642 4.941 1.00 89.50 251 LEU A N 1
ATOM 1951 C CA . LEU A 1 251 ? 1.786 8.177 3.573 1.00 89.50 251 LEU A CA 1
ATOM 1952 C C . LEU A 1 251 ? 2.658 9.435 3.430 1.00 89.50 251 LEU A C 1
ATOM 1954 O O . LEU A 1 251 ? 3.216 9.683 2.355 1.00 89.50 251 LEU A O 1
ATOM 1958 N N . GLN A 1 252 ? 2.785 10.228 4.494 1.00 92.88 252 GLN A N 1
ATOM 1959 C CA . GLN A 1 252 ? 3.653 11.406 4.547 1.00 92.88 252 GLN A CA 1
ATOM 1960 C C . GLN A 1 252 ? 5.127 11.063 4.841 1.00 92.88 252 GLN A C 1
ATOM 1962 O O . GLN A 1 252 ? 5.983 11.927 4.668 1.00 92.88 252 GLN A O 1
ATOM 1967 N N . ASN A 1 253 ? 5.443 9.807 5.184 1.00 91.69 253 ASN A N 1
ATOM 1968 C CA . ASN A 1 253 ? 6.746 9.367 5.706 1.00 91.69 253 ASN A CA 1
ATOM 1969 C C . ASN A 1 253 ? 7.168 10.097 7.000 1.00 91.69 253 ASN A C 1
ATOM 1971 O O . ASN A 1 253 ? 8.359 10.293 7.238 1.00 91.69 253 ASN A O 1
ATOM 1975 N N . ASP A 1 254 ? 6.211 10.496 7.842 1.00 95.56 254 ASP A N 1
ATOM 1976 C CA . ASP A 1 254 ? 6.491 11.020 9.183 1.00 95.56 254 ASP A CA 1
ATOM 1977 C C . ASP A 1 254 ? 6.554 9.861 10.193 1.00 95.56 254 ASP A C 1
ATOM 1979 O O . ASP A 1 254 ? 5.538 9.414 10.737 1.00 95.56 254 ASP A O 1
ATOM 1983 N N . GLU A 1 255 ? 7.764 9.350 10.441 1.00 95.25 255 GLU A N 1
ATOM 1984 C CA . GLU A 1 255 ? 7.977 8.254 11.394 1.00 95.25 255 GLU A CA 1
ATOM 1985 C C . GLU A 1 255 ? 7.604 8.624 12.835 1.00 95.25 255 GLU A C 1
ATOM 1987 O O . GLU A 1 255 ? 7.130 7.768 13.590 1.00 95.25 255 GLU A O 1
ATOM 1992 N N . GLU A 1 256 ? 7.827 9.872 13.246 1.00 97.44 256 GLU A N 1
ATOM 1993 C CA . GLU A 1 256 ? 7.574 10.295 14.621 1.00 97.44 256 GLU A CA 1
ATOM 1994 C C . GLU A 1 256 ? 6.070 10.459 14.862 1.00 97.44 256 GLU A C 1
ATOM 1996 O O . GLU A 1 256 ? 5.542 9.965 15.865 1.00 97.44 256 GLU A O 1
ATOM 2001 N N . GLY A 1 257 ? 5.356 11.060 13.903 1.00 96.62 257 GLY A N 1
ATOM 2002 C CA . GLY A 1 257 ? 3.893 11.078 13.854 1.00 96.62 257 GLY A CA 1
ATOM 2003 C C . GLY A 1 257 ? 3.298 9.672 13.912 1.00 96.62 257 GLY A C 1
ATOM 2004 O O . GLY A 1 257 ? 2.475 9.382 14.785 1.00 96.62 257 GLY A O 1
ATOM 2005 N N . TYR A 1 258 ? 3.796 8.762 13.070 1.00 97.31 258 TYR A N 1
ATOM 2006 C CA . TYR A 1 258 ? 3.356 7.367 13.046 1.00 97.31 258 TYR A CA 1
ATOM 2007 C C . TYR A 1 258 ? 3.531 6.675 14.409 1.00 97.31 258 TYR A C 1
ATOM 2009 O O . TYR A 1 258 ? 2.586 6.085 14.940 1.00 97.31 258 TYR A O 1
ATOM 2017 N N . ARG A 1 259 ? 4.718 6.772 15.028 1.00 97.12 259 ARG A N 1
ATOM 2018 C CA . ARG A 1 259 ? 4.997 6.123 16.326 1.00 97.12 259 ARG A CA 1
ATOM 2019 C C . ARG A 1 259 ? 4.136 6.678 17.458 1.00 97.12 259 ARG A C 1
ATOM 2021 O O . ARG A 1 259 ? 3.690 5.896 18.307 1.00 97.12 259 ARG A O 1
ATOM 2028 N N . ARG A 1 260 ? 3.892 7.996 17.476 1.00 98.25 260 ARG A N 1
ATOM 2029 C CA . ARG A 1 260 ? 3.000 8.642 18.454 1.00 98.25 260 ARG A CA 1
ATOM 2030 C C . ARG A 1 260 ? 1.581 8.101 18.344 1.00 98.25 260 ARG A C 1
ATOM 2032 O O . ARG A 1 260 ? 0.991 7.748 19.368 1.00 98.25 260 ARG A O 1
ATOM 2039 N N . GLU A 1 261 ? 1.069 7.964 17.125 1.00 97.94 261 GLU A N 1
ATOM 2040 C CA . GLU A 1 261 ? -0.300 7.499 16.919 1.00 97.94 261 GLU A CA 1
ATOM 2041 C C . GLU A 1 261 ? -0.464 6.011 17.249 1.00 97.94 261 GLU A C 1
ATOM 2043 O O . GLU A 1 261 ? -1.425 5.634 17.915 1.00 97.94 261 GLU A O 1
ATOM 2048 N N . VAL A 1 262 ? 0.527 5.169 16.931 1.00 97.62 262 VAL A N 1
ATOM 2049 C CA . VAL A 1 262 ? 0.545 3.756 17.357 1.00 97.62 262 VAL A CA 1
ATOM 2050 C C . VAL A 1 262 ? 0.543 3.619 18.888 1.00 97.62 262 VAL A C 1
ATOM 2052 O O . VAL A 1 262 ? -0.192 2.795 19.444 1.00 97.62 262 VAL A O 1
ATOM 2055 N N . HIS A 1 263 ? 1.314 4.448 19.602 1.00 98.12 263 HIS A N 1
ATOM 2056 C CA . HIS A 1 263 ? 1.288 4.470 21.071 1.00 98.12 263 HIS A CA 1
ATOM 2057 C C . HIS A 1 263 ? -0.071 4.908 21.622 1.00 98.12 263 HIS A C 1
ATOM 2059 O O . HIS A 1 263 ? -0.527 4.382 22.640 1.00 98.12 263 HIS A O 1
ATOM 2065 N N . ARG A 1 264 ? -0.726 5.869 20.964 1.00 97.81 264 ARG A N 1
ATOM 2066 C CA . ARG A 1 264 ? -2.069 6.321 21.335 1.00 97.81 264 ARG A CA 1
ATOM 2067 C C . ARG A 1 264 ? -3.109 5.222 21.117 1.00 97.81 264 ARG A C 1
ATOM 2069 O O . ARG A 1 264 ? -3.869 4.946 22.038 1.00 97.81 264 ARG A O 1
ATOM 2076 N N . MET A 1 265 ? -3.077 4.536 19.973 1.00 97.88 265 MET A N 1
ATOM 2077 C CA . MET A 1 265 ? -3.946 3.384 19.693 1.00 97.88 265 MET A CA 1
ATOM 2078 C C . MET A 1 265 ? -3.787 2.280 20.740 1.00 97.88 265 MET A C 1
ATOM 2080 O O . MET A 1 265 ? -4.777 1.736 21.215 1.00 97.88 265 MET A O 1
ATOM 2084 N N . THR A 1 266 ? -2.548 1.979 21.140 1.00 97.75 266 THR A N 1
ATOM 2085 C CA . THR A 1 266 ? -2.269 0.951 22.157 1.00 97.75 266 THR A CA 1
ATOM 2086 C C . THR A 1 266 ? -2.867 1.323 23.517 1.00 97.75 266 THR A C 1
ATOM 2088 O O . THR A 1 266 ? -3.417 0.463 24.202 1.00 97.75 266 THR A O 1
ATOM 2091 N N . ARG A 1 267 ? -2.805 2.607 23.906 1.00 97.88 267 ARG A N 1
ATOM 2092 C CA . ARG A 1 267 ? -3.456 3.105 25.129 1.00 97.88 267 ARG A CA 1
ATOM 2093 C C . ARG A 1 267 ? -4.978 3.005 25.054 1.00 97.88 267 ARG A C 1
ATOM 2095 O O . ARG A 1 267 ? -5.566 2.443 25.968 1.00 97.88 267 ARG A O 1
ATOM 2102 N N . LEU A 1 268 ? -5.587 3.455 23.956 1.00 97.38 268 LEU A N 1
ATOM 2103 C CA . LEU A 1 268 ? -7.040 3.372 23.757 1.00 97.38 268 LEU A CA 1
ATOM 2104 C C . LEU A 1 268 ? -7.538 1.921 23.777 1.00 97.38 268 LEU A C 1
ATOM 2106 O O . LEU A 1 268 ? -8.522 1.618 24.439 1.00 97.38 268 LEU A O 1
ATOM 2110 N N . ALA A 1 269 ? -6.832 1.005 23.109 1.00 96.56 269 ALA A N 1
ATOM 2111 C CA . ALA A 1 269 ? -7.175 -0.416 23.119 1.00 96.56 269 ALA A CA 1
ATOM 2112 C C . ALA A 1 269 ? -7.109 -1.016 24.532 1.00 96.56 269 ALA A C 1
ATOM 2114 O O . ALA A 1 269 ? -7.960 -1.821 24.905 1.00 96.56 269 ALA A O 1
ATOM 2115 N N . LYS A 1 270 ? -6.118 -0.600 25.331 1.00 97.56 270 LYS A N 1
ATOM 2116 C CA . LYS A 1 270 ? -6.008 -1.014 26.730 1.00 97.56 270 LYS A CA 1
ATOM 2117 C C . LYS A 1 270 ? -7.153 -0.456 27.577 1.00 97.56 270 LYS A C 1
ATOM 2119 O O . LYS A 1 270 ? -7.734 -1.211 28.340 1.00 97.56 270 LYS A O 1
ATOM 2124 N N . GLU A 1 271 ? -7.497 0.821 27.420 1.00 96.19 271 GLU A N 1
ATOM 2125 C CA . GLU A 1 271 ? -8.618 1.445 28.138 1.00 96.19 271 GLU A CA 1
ATOM 2126 C C . GLU A 1 271 ? -9.955 0.771 27.807 1.00 96.19 271 GLU A C 1
ATOM 2128 O O . GLU A 1 271 ? -10.721 0.474 28.719 1.00 96.19 271 GLU A O 1
ATOM 2133 N N . ILE A 1 272 ? -10.203 0.450 26.531 1.00 95.50 272 ILE A N 1
ATOM 2134 C CA . ILE A 1 272 ? -11.382 -0.327 26.117 1.00 95.50 272 ILE A CA 1
ATOM 2135 C C . ILE A 1 272 ? -11.390 -1.686 26.821 1.00 95.50 272 ILE A C 1
ATOM 2137 O O . ILE A 1 272 ? -12.390 -2.033 27.440 1.00 95.50 272 ILE A O 1
ATOM 2141 N N . GLY A 1 273 ? -10.273 -2.422 26.788 1.00 93.88 273 GLY A N 1
ATOM 2142 C CA . GLY A 1 273 ? -10.168 -3.718 27.460 1.00 93.88 273 GLY A CA 1
ATOM 2143 C C . GLY A 1 273 ? -10.341 -3.629 28.981 1.00 93.88 273 GLY A C 1
ATOM 2144 O O . GLY A 1 273 ? -10.958 -4.501 29.584 1.00 93.88 273 GLY A O 1
ATOM 2145 N N . ASP A 1 274 ? -9.843 -2.566 29.616 1.00 95.50 274 ASP A N 1
ATOM 2146 C CA . ASP A 1 274 ? -9.991 -2.336 31.055 1.00 95.50 274 ASP A CA 1
ATOM 2147 C C . ASP A 1 274 ? -11.448 -2.021 31.446 1.00 95.50 274 ASP A C 1
ATOM 2149 O O . ASP A 1 274 ? -11.857 -2.381 32.550 1.00 95.50 274 ASP A O 1
ATOM 2153 N N . ILE A 1 275 ? -12.229 -1.374 30.570 1.00 92.56 275 ILE A N 1
ATOM 2154 C CA . ILE A 1 275 ? -13.670 -1.147 30.774 1.00 92.56 275 ILE A CA 1
ATOM 2155 C C . ILE A 1 275 ? -14.456 -2.431 30.481 1.00 92.56 275 ILE A C 1
ATOM 2157 O O . ILE A 1 275 ? -15.287 -2.823 31.292 1.00 92.56 275 ILE A O 1
ATOM 2161 N N . GLU A 1 276 ? -14.154 -3.128 29.382 1.00 91.25 276 GLU A N 1
ATOM 2162 C CA . GLU A 1 276 ? -14.800 -4.398 29.017 1.00 91.25 276 GLU A CA 1
ATOM 2163 C C . GLU A 1 276 ? -14.594 -5.482 30.086 1.00 91.25 276 GLU A C 1
ATOM 2165 O O . GLU A 1 276 ? -15.502 -6.261 30.333 1.00 91.25 276 GLU A O 1
ATOM 2170 N N . ASN A 1 277 ? -13.447 -5.505 30.774 1.00 92.31 277 ASN A N 1
ATOM 2171 C CA . ASN A 1 277 ? -13.188 -6.434 31.882 1.00 92.31 277 ASN A CA 1
ATOM 2172 C C . ASN A 1 277 ? -13.945 -6.094 33.183 1.00 92.31 277 ASN A C 1
ATOM 2174 O O . ASN A 1 277 ? -13.915 -6.894 34.121 1.00 92.31 277 ASN A O 1
ATOM 2178 N N . ARG A 1 278 ? -14.522 -4.889 33.302 1.00 87.81 278 ARG A N 1
ATOM 2179 C CA . ARG A 1 278 ? -15.296 -4.452 34.482 1.00 87.81 278 ARG A CA 1
ATOM 2180 C C . ARG A 1 278 ? -16.798 -4.686 34.331 1.00 87.81 278 ARG A C 1
ATOM 2182 O O . ARG A 1 278 ? -17.483 -4.658 35.354 1.00 87.81 278 ARG A O 1
ATOM 2189 N N . LEU A 1 279 ? -17.265 -4.869 33.097 1.00 84.50 279 LEU A N 1
ATOM 2190 C CA . LEU A 1 279 ? -18.629 -5.263 32.743 1.00 84.50 279 LEU A CA 1
ATOM 2191 C C . LEU A 1 279 ? -18.802 -6.781 32.893 1.00 84.50 279 LEU A C 1
ATOM 2193 O O . LEU A 1 279 ? -19.890 -7.195 33.346 1.00 84.50 279 LEU A O 1
#

Radius of gyration: 34.49 Å; chains: 1; bounding box: 75×83×88 Å

Secondary structure (DSSP, 8-state):
-EEEEETTEEEEEETTTTEEEEE-HHHHHHHHH--SSS-HHHHHHHHHHHSTTSS-HHHHHHHHHHHHHTT--------SS----------------------GGG-HHHHHHHHHHHHHHHHHHHHHHHHHHHHHH---HHHHHHHHHHHHHHHHSS---------------------------------------------------------------S-HHHHHHHHHHHHHHHHHHHHHHHHHHHHHT-HHHHHHHHHHHHHHHHHHHHHHTT-

pLDDT: mean 73.91, std 22.5, range [32.06, 98.25]